Protein AF-A0A3M7P9H7-F1 (afdb_monomer)

InterPro domains:
  IPR008417 B-cell receptor-associated protein 29/31 [PTHR12701] (1-212)
  IPR040463 BAP29/BAP31, transmembrane domain [PF05529] (1-130)
  IPR041672 Bap31/Bap29 cytoplasmic coiled-coil domain [PF18035] (172-230)

Sequence (231 aa):
MSLQWTLVASFLYIEIAFIILLLLPIISPTRWQSIFKSRLVAGLTSYARLYFNGILIALVFLLIDAIREITRHKTKSGQDQASMNMEQIKEFRAQRNFYISGTALILWFVLKRLIVLIQRLAQLNAENKAILKQAESASKTARDLMDASKKDEEKSKKNNSEIEQEVMKKQDEIKRLNKELEVTKLDLEAMKRQSENLAKEYDNLSGENSKLTRKLEQLEYQDQGETKKDN

Nearest PDB structures (foldseek):
  3g6b-assembly1_B  TM=4.744E-01  e=1.911E+00  Thermotoga maritima
  3ja6-assembly1_I  TM=4.614E-01  e=4.036E+00  Escherichia coli
  3g67-assembly1_B  TM=3.869E-01  e=3.028E+00  Thermotoga maritima
  3zx6-assembly1_A  TM=3.101E-01  e=3.811E+00  Archaeoglobus fulgidus DSM 4304

Structure (mmCIF, N/CA/C/O backbone):
data_AF-A0A3M7P9H7-F1
#
_entry.id   AF-A0A3M7P9H7-F1
#
loop_
_atom_site.group_PDB
_atom_site.id
_atom_site.type_symbol
_atom_site.label_atom_id
_atom_site.label_alt_id
_atom_site.label_comp_id
_atom_site.label_asym_id
_atom_site.label_entity_id
_atom_site.label_seq_id
_atom_site.pdbx_PDB_ins_code
_atom_site.Cartn_x
_atom_site.Cartn_y
_atom_site.Cartn_z
_atom_site.occupancy
_atom_site.B_iso_or_equiv
_atom_site.auth_seq_id
_atom_site.auth_comp_id
_atom_site.auth_asym_id
_atom_site.auth_atom_id
_atom_site.pdbx_PDB_model_num
ATOM 1 N N . MET A 1 1 ? 18.910 3.274 -43.949 1.00 62.88 1 MET A N 1
ATOM 2 C CA . MET A 1 1 ? 19.461 3.320 -42.572 1.00 62.88 1 MET A CA 1
ATOM 3 C C . MET A 1 1 ? 20.022 1.945 -42.267 1.00 62.88 1 MET A C 1
ATOM 5 O O . MET A 1 1 ? 19.426 0.990 -42.744 1.00 62.88 1 MET A O 1
ATOM 9 N N . SER A 1 2 ? 21.160 1.816 -41.579 1.00 78.31 2 SER A N 1
ATOM 10 C CA . SER A 1 2 ? 21.650 0.477 -41.218 1.00 78.31 2 SER A CA 1
ATOM 11 C C . SER A 1 2 ? 20.699 -0.185 -40.215 1.00 78.31 2 SER A C 1
ATOM 13 O O . SER A 1 2 ? 20.013 0.509 -39.459 1.00 78.31 2 SER A O 1
ATOM 15 N N . LEU A 1 3 ? 20.658 -1.521 -40.225 1.00 82.50 3 LEU A N 1
ATOM 16 C CA . LEU A 1 3 ? 19.745 -2.326 -39.402 1.00 82.50 3 LEU A CA 1
ATOM 17 C C . LEU A 1 3 ? 19.851 -2.012 -37.898 1.00 82.50 3 LEU A C 1
ATOM 19 O O . LEU A 1 3 ? 18.853 -2.063 -37.182 1.00 82.50 3 LEU A O 1
ATOM 23 N N . GLN A 1 4 ? 21.036 -1.612 -37.424 1.00 86.19 4 GLN A N 1
ATOM 24 C CA . GLN A 1 4 ? 21.237 -1.202 -36.031 1.00 86.19 4 GLN A CA 1
ATOM 25 C C . GLN A 1 4 ? 20.382 0.024 -35.666 1.00 86.19 4 GLN A C 1
ATOM 27 O O . GLN A 1 4 ? 19.680 0.013 -34.662 1.00 86.19 4 GLN A O 1
ATOM 32 N N . TRP A 1 5 ? 20.354 1.061 -36.511 1.00 85.38 5 TRP A N 1
ATOM 33 C CA . TRP A 1 5 ? 19.661 2.316 -36.207 1.00 85.38 5 TRP A CA 1
ATOM 34 C C . TRP A 1 5 ? 18.144 2.180 -36.340 1.00 85.38 5 TRP A C 1
ATOM 36 O O . TRP A 1 5 ? 17.402 2.867 -35.641 1.00 85.38 5 TRP A O 1
ATOM 46 N N . THR A 1 6 ? 17.665 1.272 -37.194 1.00 89.00 6 THR A N 1
ATOM 47 C CA . THR A 1 6 ? 16.239 0.918 -37.248 1.00 89.00 6 THR A CA 1
ATOM 48 C C . THR A 1 6 ? 15.796 0.153 -36.005 1.00 89.00 6 THR A C 1
ATOM 50 O O . THR A 1 6 ? 14.687 0.380 -35.526 1.00 89.00 6 THR A O 1
ATOM 53 N N . LEU A 1 7 ? 16.660 -0.700 -35.441 1.00 90.00 7 LEU A N 1
ATOM 54 C CA . LEU A 1 7 ? 16.379 -1.410 -34.192 1.00 90.00 7 LEU A CA 1
ATOM 55 C C . LEU A 1 7 ? 16.302 -0.433 -33.013 1.00 90.00 7 LEU A C 1
ATOM 57 O O . LEU A 1 7 ? 15.332 -0.473 -32.262 1.00 90.00 7 LEU A O 1
ATOM 61 N N . VAL A 1 8 ? 17.253 0.502 -32.901 1.00 90.06 8 VAL A N 1
ATOM 62 C CA . VAL A 1 8 ? 17.231 1.542 -31.852 1.00 90.06 8 VAL A CA 1
ATOM 63 C C . VAL A 1 8 ? 15.998 2.439 -31.982 1.00 90.06 8 VAL A C 1
ATOM 65 O O . VAL A 1 8 ? 15.344 2.725 -30.985 1.00 90.06 8 VAL A O 1
ATOM 68 N N . ALA A 1 9 ? 15.633 2.842 -33.202 1.00 91.00 9 ALA A N 1
ATOM 69 C CA . ALA A 1 9 ? 14.416 3.622 -33.424 1.00 91.00 9 ALA A CA 1
ATOM 70 C C . ALA A 1 9 ? 13.148 2.839 -33.042 1.00 91.00 9 ALA A C 1
ATOM 72 O O . ALA A 1 9 ? 12.251 3.388 -32.411 1.00 91.00 9 ALA A O 1
ATOM 73 N N . SER A 1 10 ? 13.087 1.546 -33.373 1.00 92.44 10 SER A N 1
ATOM 74 C CA . SER A 1 10 ? 11.963 0.682 -32.987 1.00 92.44 10 SER A CA 1
ATOM 75 C C . SER A 1 10 ? 11.856 0.553 -31.468 1.00 92.44 10 SER A C 1
ATOM 77 O O . SER A 1 10 ? 10.765 0.672 -30.916 1.00 92.44 10 SER A O 1
ATOM 79 N N . PHE A 1 11 ? 12.990 0.375 -30.789 1.00 92.88 11 PHE A N 1
ATOM 80 C CA . PHE A 1 11 ? 13.061 0.351 -29.331 1.00 92.88 11 PHE A CA 1
ATOM 81 C C . PHE A 1 11 ? 12.554 1.665 -28.719 1.00 92.88 11 PHE A C 1
ATOM 83 O O . PHE A 1 11 ? 11.677 1.629 -27.862 1.00 92.88 11 PHE A O 1
ATOM 90 N N . LEU A 1 12 ? 13.000 2.815 -29.236 1.00 93.19 12 LEU A N 1
ATOM 91 C CA . LEU A 1 12 ? 12.528 4.135 -28.810 1.00 93.19 12 LEU A CA 1
ATOM 92 C C . LEU A 1 12 ? 11.001 4.278 -28.937 1.00 93.19 12 LEU A C 1
ATOM 94 O O . LEU A 1 12 ? 10.343 4.772 -28.023 1.00 93.19 12 LEU A O 1
ATOM 98 N N . TYR A 1 13 ? 10.411 3.843 -30.054 1.00 93.94 13 TYR A N 1
ATOM 99 C CA . TYR A 1 13 ? 8.957 3.919 -30.234 1.00 93.94 13 TYR A CA 1
ATOM 100 C C . TYR A 1 13 ? 8.198 3.047 -29.233 1.00 93.94 13 TYR A C 1
ATOM 102 O O . TYR A 1 13 ? 7.160 3.468 -28.720 1.00 93.94 13 TYR A O 1
ATOM 110 N N . ILE A 1 14 ? 8.730 1.864 -28.916 1.00 93.56 14 ILE A N 1
ATOM 111 C CA . ILE A 1 14 ? 8.168 0.988 -27.883 1.00 93.56 14 ILE A CA 1
ATOM 112 C C . ILE A 1 14 ? 8.253 1.662 -26.511 1.00 93.56 14 ILE A C 1
ATOM 114 O O . ILE A 1 14 ? 7.267 1.653 -25.775 1.00 93.56 14 ILE A O 1
ATOM 118 N N . GLU A 1 15 ? 9.383 2.284 -26.170 1.00 92.88 15 GLU A N 1
ATOM 119 C CA . GLU A 1 15 ? 9.536 3.015 -24.908 1.00 92.88 15 GLU A CA 1
ATOM 120 C C . GLU A 1 15 ? 8.530 4.157 -24.785 1.00 92.88 15 GLU A C 1
ATOM 122 O O . GLU A 1 15 ? 7.865 4.272 -23.757 1.00 92.88 15 GLU A O 1
ATOM 127 N N . ILE A 1 16 ? 8.373 4.969 -25.833 1.00 93.19 16 ILE A N 1
ATOM 128 C CA . ILE A 1 16 ? 7.409 6.076 -25.855 1.00 93.19 16 ILE A CA 1
ATOM 129 C C . ILE A 1 16 ? 5.987 5.546 -25.660 1.00 93.19 16 ILE A C 1
ATOM 131 O O . ILE A 1 16 ? 5.263 6.041 -24.796 1.00 93.19 16 ILE A O 1
ATOM 135 N N . ALA A 1 17 ? 5.592 4.520 -26.417 1.00 93.38 17 ALA A N 1
ATOM 136 C CA . ALA A 1 17 ? 4.268 3.917 -26.297 1.00 93.38 17 ALA A CA 1
ATOM 137 C C . ALA A 1 17 ? 4.024 3.369 -24.883 1.00 93.38 17 ALA A C 1
ATOM 139 O O . ALA A 1 17 ? 2.955 3.582 -24.309 1.00 93.38 17 ALA A O 1
ATOM 140 N N . PHE A 1 18 ? 5.025 2.712 -24.295 1.00 90.25 18 PHE A N 1
ATOM 141 C CA . PHE A 1 18 ? 4.923 2.150 -22.955 1.00 90.25 18 PHE A CA 1
ATOM 142 C C . PHE A 1 18 ? 4.872 3.245 -21.877 1.00 90.25 18 PHE A C 1
ATOM 144 O O . PHE A 1 18 ? 4.059 3.155 -20.962 1.00 90.25 18 PHE A O 1
ATOM 151 N N . ILE A 1 19 ? 5.648 4.326 -22.003 1.00 90.38 19 ILE A N 1
ATOM 152 C CA . ILE A 1 19 ? 5.584 5.482 -21.093 1.00 90.38 19 ILE A CA 1
ATOM 153 C C . ILE A 1 19 ? 4.218 6.161 -21.163 1.00 90.38 19 ILE A C 1
ATOM 155 O O . ILE A 1 19 ? 3.635 6.441 -20.119 1.00 90.38 19 ILE A O 1
ATOM 159 N N . ILE A 1 20 ? 3.681 6.390 -22.364 1.00 90.50 20 ILE A N 1
ATOM 160 C CA . ILE A 1 20 ? 2.340 6.964 -22.537 1.00 90.50 20 ILE A CA 1
ATOM 161 C C . ILE A 1 20 ? 1.293 6.055 -21.885 1.00 90.50 20 ILE A C 1
ATOM 163 O O . ILE A 1 20 ? 0.450 6.534 -21.129 1.00 90.50 20 ILE A O 1
ATOM 167 N N . LEU A 1 21 ? 1.383 4.741 -22.105 1.00 88.62 21 LEU A N 1
ATOM 168 C CA . LEU A 1 21 ? 0.499 3.760 -21.476 1.00 88.62 21 LEU A CA 1
ATOM 169 C C . LEU A 1 21 ? 0.588 3.794 -19.939 1.00 88.62 21 LEU A C 1
ATOM 171 O O . LEU A 1 21 ? -0.437 3.671 -19.271 1.00 88.62 21 LEU A O 1
ATOM 175 N N . LEU A 1 22 ? 1.790 3.963 -19.376 1.00 85.69 22 LEU A N 1
ATOM 176 C CA . LEU A 1 22 ? 2.006 4.059 -17.928 1.00 85.69 22 LEU A CA 1
ATOM 177 C C . LEU A 1 22 ? 1.545 5.399 -17.334 1.00 85.69 22 LEU A C 1
ATOM 179 O O . LEU A 1 22 ? 1.128 5.427 -16.178 1.00 85.69 22 LEU A O 1
ATOM 183 N N . LEU A 1 23 ? 1.650 6.498 -18.086 1.00 84.50 23 LEU A N 1
ATOM 184 C CA . LEU A 1 23 ? 1.240 7.839 -17.653 1.00 84.50 23 LEU A CA 1
ATOM 185 C C . LEU A 1 23 ? -0.272 8.048 -17.735 1.00 84.50 23 LEU A C 1
ATOM 187 O O . LEU A 1 23 ? -0.814 8.880 -17.007 1.00 84.50 23 LEU A O 1
ATOM 191 N N . LEU A 1 24 ? -0.957 7.320 -18.618 1.00 84.00 24 LEU A N 1
ATOM 192 C CA . LEU A 1 24 ? -2.397 7.444 -18.762 1.00 84.00 24 LEU A CA 1
ATOM 193 C C . LEU A 1 24 ? -3.117 7.018 -17.468 1.00 84.00 24 LEU A C 1
ATOM 195 O O . LEU A 1 24 ? -2.911 5.902 -16.983 1.00 84.00 24 LEU A O 1
ATOM 199 N N . PRO A 1 25 ? -4.055 7.837 -16.951 1.00 77.94 25 PRO A N 1
ATOM 200 C CA . PRO A 1 25 ? -4.810 7.538 -15.730 1.00 77.94 25 PRO A CA 1
ATOM 201 C C . PRO A 1 25 ? -5.824 6.389 -15.898 1.00 77.94 25 PRO A C 1
ATOM 203 O O . PRO A 1 25 ? -6.632 6.134 -15.010 1.00 77.94 25 PRO A O 1
ATOM 206 N N . ILE A 1 26 ? -5.800 5.686 -17.033 1.00 74.56 26 ILE A N 1
ATOM 207 C CA . ILE A 1 26 ? -6.733 4.608 -17.379 1.00 74.56 26 ILE A CA 1
ATOM 208 C C . ILE A 1 26 ? -6.508 3.373 -16.489 1.00 74.56 26 ILE A C 1
ATOM 210 O O . ILE A 1 26 ? -7.448 2.633 -16.185 1.00 74.56 26 ILE A O 1
ATOM 214 N N . ILE A 1 27 ? -5.269 3.126 -16.052 1.00 74.69 27 ILE A N 1
ATOM 215 C CA . ILE A 1 27 ? -4.894 1.898 -15.344 1.00 74.69 27 ILE A CA 1
ATOM 216 C C . ILE A 1 27 ? -4.426 2.251 -13.934 1.00 74.69 27 ILE A C 1
ATOM 218 O O . ILE A 1 27 ? -3.406 2.908 -13.742 1.00 74.69 27 ILE A O 1
ATOM 222 N N . SER A 1 28 ? -5.160 1.781 -12.923 1.00 78.06 28 SER A N 1
ATOM 223 C CA . SER A 1 28 ? -4.791 2.020 -11.529 1.00 78.06 28 SER A CA 1
ATOM 224 C C . SER A 1 28 ? -3.447 1.357 -11.173 1.00 78.06 28 SER A C 1
ATOM 226 O O . SER A 1 28 ? -3.144 0.263 -11.667 1.00 78.06 28 SER A O 1
ATOM 228 N N . PRO A 1 29 ? -2.666 1.932 -10.235 1.00 77.56 29 PRO A N 1
ATOM 229 C CA . PRO A 1 29 ? -1.414 1.333 -9.761 1.00 77.56 29 PRO A CA 1
ATOM 230 C C . PRO A 1 29 ? -1.582 -0.104 -9.245 1.00 77.56 29 PRO A C 1
ATOM 232 O O . PRO A 1 29 ? -0.698 -0.942 -9.402 1.00 77.56 29 PRO A O 1
ATOM 235 N N . THR A 1 30 ? -2.747 -0.420 -8.676 1.00 77.12 30 THR A N 1
ATOM 236 C CA . THR A 1 30 ? -3.082 -1.763 -8.183 1.00 77.12 30 THR A CA 1
ATOM 237 C C . THR A 1 30 ? -3.219 -2.800 -9.300 1.00 77.12 30 THR A C 1
ATOM 239 O O . THR A 1 30 ? -2.798 -3.943 -9.124 1.00 77.12 30 THR A O 1
ATOM 242 N N . ARG A 1 31 ? -3.760 -2.419 -10.466 1.00 81.31 31 ARG A N 1
ATOM 243 C CA . ARG A 1 31 ? -3.855 -3.307 -11.638 1.00 81.31 31 ARG A CA 1
ATOM 244 C C . ARG A 1 31 ? -2.474 -3.566 -12.228 1.00 81.31 31 ARG A C 1
ATOM 246 O O . ARG A 1 31 ? -2.122 -4.720 -12.456 1.00 81.31 31 ARG A O 1
ATOM 253 N N . TRP A 1 32 ? -1.660 -2.519 -12.361 1.00 80.38 32 TRP A N 1
ATOM 254 C CA . TRP A 1 32 ? -0.255 -2.652 -12.746 1.00 80.38 32 TRP A CA 1
ATOM 255 C C . TRP A 1 32 ? 0.512 -3.582 -11.807 1.00 80.38 32 TRP A C 1
ATOM 257 O O . TRP A 1 32 ? 1.226 -4.466 -12.268 1.00 80.38 32 TRP A O 1
ATOM 267 N N . GLN A 1 33 ? 0.322 -3.456 -10.493 1.00 79.12 33 GLN A N 1
ATOM 268 C CA . GLN A 1 33 ? 0.965 -4.338 -9.520 1.00 79.12 33 GLN A CA 1
ATOM 269 C C . GLN A 1 33 ? 0.568 -5.810 -9.700 1.00 79.12 33 GLN A C 1
ATOM 271 O O . GLN A 1 33 ? 1.417 -6.683 -9.544 1.00 79.12 33 GLN A O 1
ATOM 276 N N . SER A 1 34 ? -0.689 -6.100 -10.041 1.00 78.44 34 SER A N 1
ATOM 277 C CA . SER A 1 34 ? -1.142 -7.468 -10.323 1.00 78.44 34 SER A CA 1
ATOM 278 C C . SER A 1 34 ? -0.491 -8.036 -11.591 1.00 78.44 34 SER A C 1
ATOM 280 O O . SER A 1 34 ? 0.003 -9.166 -11.580 1.00 78.44 34 SER A O 1
ATOM 282 N N . ILE A 1 35 ? -0.378 -7.223 -12.645 1.00 78.31 35 ILE A N 1
ATOM 283 C CA . ILE A 1 35 ? 0.337 -7.588 -13.877 1.00 78.31 35 ILE A CA 1
ATOM 284 C C . ILE A 1 35 ? 1.821 -7.841 -13.572 1.00 78.31 35 ILE A C 1
ATOM 286 O O . ILE A 1 35 ? 2.353 -8.888 -13.929 1.00 78.31 35 ILE A O 1
ATOM 290 N N . PHE A 1 36 ? 2.477 -6.946 -12.827 1.00 73.38 36 PHE A N 1
ATOM 291 C CA . PHE A 1 36 ? 3.890 -7.090 -12.464 1.00 73.38 36 PHE A CA 1
ATOM 292 C C . PHE A 1 36 ? 4.170 -8.269 -11.519 1.00 73.38 36 PHE A C 1
ATOM 294 O O . PHE A 1 36 ? 5.269 -8.814 -11.543 1.00 73.38 36 PHE A O 1
ATOM 301 N N . LYS A 1 37 ? 3.194 -8.690 -10.704 1.00 72.00 37 LYS A N 1
ATOM 302 C CA . LYS A 1 37 ? 3.297 -9.876 -9.834 1.00 72.00 37 LYS A CA 1
ATOM 303 C C . LYS A 1 37 ? 2.933 -11.190 -10.532 1.00 72.00 37 LYS A C 1
ATOM 305 O O . LYS A 1 37 ? 3.075 -12.252 -9.928 1.00 72.00 37 LYS A O 1
ATOM 310 N N . SER A 1 38 ? 2.452 -11.149 -11.774 1.00 79.69 38 SER A N 1
ATOM 311 C CA . SER A 1 38 ? 2.097 -12.359 -12.518 1.00 79.69 38 SER A CA 1
ATOM 312 C C . SER A 1 38 ? 3.334 -13.230 -12.759 1.00 79.69 38 SER A C 1
ATOM 314 O O . SER A 1 38 ? 4.423 -12.709 -12.980 1.00 79.69 38 SER A O 1
ATOM 316 N N . ARG A 1 39 ? 3.176 -14.563 -12.746 1.00 70.12 39 ARG A N 1
ATOM 317 C CA . ARG A 1 39 ? 4.286 -15.543 -12.819 1.00 70.12 39 ARG A CA 1
ATOM 318 C C . ARG A 1 39 ? 5.275 -15.295 -13.968 1.00 70.12 39 ARG A C 1
ATOM 320 O O . ARG A 1 39 ? 6.474 -15.474 -13.781 1.00 70.12 39 ARG A O 1
ATOM 327 N N . LEU A 1 40 ? 4.782 -14.835 -15.119 1.00 64.56 40 LEU A N 1
ATOM 328 C CA . LEU A 1 40 ? 5.608 -14.487 -16.281 1.00 64.56 40 LEU A CA 1
ATOM 329 C C . LEU A 1 40 ? 6.516 -13.281 -16.009 1.00 64.56 40 LEU A C 1
ATOM 331 O O . LEU A 1 40 ? 7.709 -13.308 -16.301 1.00 64.56 40 LEU A O 1
ATOM 335 N N . VAL A 1 41 ? 5.959 -12.235 -15.400 1.00 69.38 41 VAL A N 1
ATOM 336 C CA . VAL A 1 41 ? 6.709 -11.024 -15.071 1.00 69.38 41 VAL A CA 1
ATOM 337 C C . VAL A 1 41 ? 7.603 -11.253 -13.858 1.00 69.38 41 VAL A C 1
ATOM 339 O O . VAL A 1 41 ? 8.710 -10.738 -13.837 1.00 69.38 41 VAL A O 1
ATOM 342 N N . ALA A 1 42 ? 7.199 -12.097 -12.907 1.00 68.81 42 ALA A N 1
ATOM 343 C CA . ALA A 1 42 ? 8.027 -12.492 -11.771 1.00 68.81 42 ALA A CA 1
ATOM 344 C C . ALA A 1 42 ? 9.345 -13.159 -12.223 1.00 68.81 42 ALA A C 1
ATOM 346 O O . ALA A 1 42 ? 10.423 -12.777 -11.764 1.00 68.81 42 ALA A O 1
ATOM 347 N N . GLY A 1 43 ? 9.278 -14.084 -13.189 1.00 65.44 43 GLY A N 1
ATOM 348 C CA . GLY A 1 43 ? 10.471 -14.681 -13.803 1.00 65.44 43 GLY A CA 1
ATOM 349 C C . GLY A 1 43 ? 11.351 -13.648 -14.515 1.00 65.44 43 GLY A C 1
ATOM 350 O O . GLY A 1 43 ? 12.572 -13.654 -14.356 1.00 65.44 43 GLY A O 1
ATOM 351 N N . LEU A 1 44 ? 10.732 -12.697 -15.221 1.00 64.62 44 LEU A N 1
ATOM 352 C CA . LEU A 1 44 ? 11.443 -11.600 -15.879 1.00 64.62 44 LEU A CA 1
ATOM 353 C C . LEU A 1 44 ? 12.069 -10.624 -14.868 1.00 64.62 44 LEU A C 1
ATOM 355 O O . LEU A 1 44 ? 13.173 -10.138 -15.093 1.00 64.62 44 LEU A O 1
ATOM 359 N N . THR A 1 45 ? 11.418 -10.370 -13.729 1.00 66.25 45 THR A N 1
ATOM 360 C CA . THR A 1 45 ? 11.919 -9.475 -12.675 1.00 66.25 45 THR A CA 1
ATOM 361 C C . THR A 1 45 ? 13.156 -10.014 -11.966 1.00 66.25 45 THR A C 1
ATOM 363 O O . THR A 1 45 ? 14.021 -9.215 -11.605 1.00 66.25 45 THR A O 1
ATOM 366 N N . SER A 1 46 ? 13.301 -11.337 -11.834 1.00 72.56 46 SER A N 1
ATOM 367 C CA . SER A 1 46 ? 14.504 -11.952 -11.251 1.00 72.56 46 SER A CA 1
ATOM 368 C C . SER A 1 46 ? 15.764 -11.611 -12.049 1.00 72.56 46 SER A C 1
ATOM 370 O O . SER A 1 46 ? 16.800 -11.285 -11.475 1.00 72.56 46 SER A O 1
ATOM 372 N N . TYR A 1 47 ? 15.653 -11.589 -13.378 1.00 77.69 47 TYR A N 1
ATOM 373 C CA . TYR A 1 47 ? 16.739 -11.197 -14.279 1.00 77.69 47 TYR A CA 1
ATOM 374 C C . TYR A 1 47 ? 16.662 -9.732 -14.717 1.00 77.69 47 TYR A C 1
ATOM 376 O O . TYR A 1 47 ? 17.556 -9.250 -15.413 1.00 77.69 47 TYR A O 1
ATOM 384 N N . ALA A 1 48 ? 15.638 -8.987 -14.296 1.00 77.56 48 ALA A N 1
ATOM 385 C CA . ALA A 1 48 ? 15.409 -7.631 -14.773 1.00 77.56 48 ALA A CA 1
ATOM 386 C C . ALA A 1 48 ? 16.595 -6.726 -14.474 1.00 77.56 48 ALA A C 1
ATOM 388 O O . ALA A 1 48 ? 16.960 -5.927 -15.320 1.00 77.56 48 ALA A O 1
ATOM 389 N N . ARG A 1 49 ? 17.261 -6.870 -13.322 1.00 82.69 49 ARG A N 1
ATOM 390 C CA . ARG A 1 49 ? 18.458 -6.070 -13.016 1.00 82.69 49 ARG A CA 1
ATOM 391 C C . ARG A 1 49 ? 19.564 -6.260 -14.063 1.00 82.69 49 ARG A C 1
ATOM 393 O O . ARG A 1 49 ? 20.192 -5.278 -14.450 1.00 82.69 49 ARG A O 1
ATOM 400 N N . LEU A 1 50 ? 19.772 -7.493 -14.524 1.00 85.56 50 LEU A N 1
ATOM 401 C CA . LEU A 1 50 ? 20.761 -7.813 -15.554 1.00 85.56 50 LEU A CA 1
ATOM 402 C C . LEU A 1 50 ? 20.323 -7.284 -16.922 1.00 85.56 50 LEU A C 1
ATOM 404 O O . LEU A 1 50 ? 21.100 -6.579 -17.559 1.00 85.56 50 LEU A O 1
ATOM 408 N N . TYR A 1 51 ? 19.076 -7.526 -17.337 1.00 85.81 51 TYR A N 1
ATOM 409 C CA . TYR A 1 51 ? 18.547 -6.999 -18.602 1.00 85.81 51 TYR A CA 1
ATOM 410 C C . TYR A 1 51 ? 18.533 -5.462 -18.637 1.00 85.81 51 TYR A C 1
ATOM 412 O O . TYR A 1 51 ? 18.958 -4.869 -19.627 1.00 85.81 51 TYR A O 1
ATOM 420 N N . PHE A 1 52 ? 18.121 -4.809 -17.543 1.00 85.94 52 PHE A N 1
ATOM 421 C CA . PHE A 1 52 ? 18.092 -3.349 -17.419 1.00 85.94 52 PHE A CA 1
ATOM 422 C C . PHE A 1 52 ? 19.477 -2.736 -17.594 1.00 85.94 52 PHE A C 1
ATOM 424 O O . PHE A 1 52 ? 19.636 -1.766 -18.338 1.00 85.94 52 PHE A O 1
ATOM 431 N N . ASN A 1 53 ? 20.476 -3.306 -16.920 1.00 88.62 53 ASN A N 1
ATOM 432 C CA . ASN A 1 53 ? 21.850 -2.833 -17.018 1.00 88.62 53 ASN A CA 1
ATOM 433 C C . ASN A 1 53 ? 22.473 -3.181 -18.379 1.00 88.62 53 ASN A C 1
ATOM 435 O O . ASN A 1 53 ? 23.203 -2.362 -18.923 1.00 88.62 53 ASN A O 1
ATOM 439 N N . GLY A 1 54 ? 22.156 -4.343 -18.958 1.00 91.44 54 GLY A N 1
ATOM 440 C CA . GLY A 1 54 ? 22.648 -4.749 -20.276 1.00 91.44 54 GLY A CA 1
ATOM 441 C C . GLY A 1 54 ? 22.168 -3.828 -21.399 1.00 91.44 54 GLY A C 1
ATOM 442 O O . GLY A 1 54 ? 22.982 -3.330 -22.173 1.00 91.44 54 GLY A O 1
ATOM 443 N N . ILE A 1 55 ? 20.865 -3.531 -21.444 1.00 89.50 55 ILE A N 1
ATOM 444 C CA . ILE A 1 55 ? 20.286 -2.589 -22.419 1.00 89.50 55 ILE A CA 1
ATOM 445 C C . ILE A 1 55 ? 20.841 -1.177 -22.205 1.00 89.50 55 ILE A C 1
ATOM 447 O O . ILE A 1 55 ? 21.175 -0.500 -23.172 1.00 89.50 55 ILE A O 1
ATOM 451 N N . LEU A 1 56 ? 21.011 -0.749 -20.949 1.00 91.44 56 LEU A N 1
ATOM 452 C CA . LEU A 1 56 ? 21.617 0.546 -20.631 1.00 91.44 56 LEU A CA 1
ATOM 453 C C . LEU A 1 56 ? 23.045 0.646 -21.173 1.00 91.44 56 LEU A C 1
ATOM 455 O O . LEU A 1 56 ? 23.386 1.636 -21.813 1.00 91.44 56 LEU A O 1
ATOM 459 N N . ILE A 1 57 ? 23.867 -0.380 -20.949 1.00 93.88 57 ILE A N 1
ATOM 460 C CA . ILE A 1 57 ? 25.237 -0.426 -21.464 1.00 93.88 57 ILE A CA 1
ATOM 461 C C . ILE A 1 57 ? 25.222 -0.385 -22.997 1.00 93.88 57 ILE A C 1
ATOM 463 O O . ILE A 1 57 ? 25.950 0.411 -23.584 1.00 93.88 57 ILE A O 1
ATOM 467 N N . ALA A 1 58 ? 24.353 -1.162 -23.650 1.00 91.88 58 ALA A N 1
ATOM 468 C CA . ALA A 1 58 ? 24.212 -1.150 -25.106 1.00 91.88 58 ALA A CA 1
ATOM 469 C C . ALA A 1 58 ? 23.813 0.235 -25.654 1.00 91.88 58 ALA A C 1
ATOM 471 O O . ALA A 1 58 ? 24.409 0.704 -26.624 1.00 91.88 58 ALA A O 1
ATOM 472 N N . LEU A 1 59 ? 22.860 0.922 -25.014 1.00 91.12 59 LEU A N 1
ATOM 473 C CA . LEU A 1 59 ? 22.447 2.283 -25.378 1.00 91.12 59 LEU A CA 1
ATOM 474 C C . LEU A 1 59 ? 23.581 3.298 -25.193 1.00 91.12 59 LEU A C 1
ATOM 476 O O . LEU A 1 59 ? 23.777 4.151 -26.055 1.00 91.12 59 LEU A O 1
ATOM 480 N N . VAL A 1 60 ? 24.360 3.188 -24.112 1.00 93.62 60 VAL A N 1
ATOM 481 C CA . VAL A 1 60 ? 25.546 4.032 -23.888 1.00 93.62 60 VAL A CA 1
ATOM 482 C C . VAL A 1 60 ? 26.598 3.787 -24.971 1.00 93.62 60 VAL A C 1
ATOM 484 O O . VAL A 1 60 ? 27.136 4.748 -25.517 1.00 93.62 60 VAL A O 1
ATOM 487 N N . PHE A 1 61 ? 26.864 2.531 -25.339 1.00 93.44 61 PHE A N 1
ATOM 488 C CA . PHE A 1 61 ? 27.789 2.208 -26.430 1.00 93.44 61 PHE A CA 1
ATOM 489 C C . PHE A 1 61 ? 27.329 2.791 -27.771 1.00 93.44 61 PHE A C 1
ATOM 491 O O . PHE A 1 61 ? 28.132 3.404 -28.469 1.00 93.44 61 PHE A O 1
ATOM 498 N N . LEU A 1 62 ? 26.042 2.669 -28.108 1.00 89.94 62 LEU A N 1
ATOM 499 C CA . LEU A 1 62 ? 25.456 3.266 -29.316 1.00 89.94 62 LEU A CA 1
ATOM 500 C C . LEU A 1 62 ? 25.514 4.798 -29.304 1.00 89.94 62 LEU A C 1
ATOM 502 O O . LEU A 1 62 ? 25.716 5.419 -30.346 1.00 89.94 62 LEU A O 1
ATOM 506 N N . LEU A 1 63 ? 25.350 5.418 -28.135 1.00 90.44 63 LEU A N 1
ATOM 507 C CA . LEU A 1 63 ? 25.500 6.861 -27.978 1.00 90.44 63 LEU A CA 1
ATOM 508 C C . LEU A 1 63 ? 26.953 7.292 -28.210 1.00 90.44 63 LEU A C 1
ATOM 510 O O . LEU A 1 63 ? 27.191 8.262 -28.926 1.00 90.44 63 LEU A O 1
ATOM 514 N N . ILE A 1 64 ? 27.925 6.559 -27.659 1.00 91.69 64 ILE A N 1
ATOM 515 C CA . ILE A 1 64 ? 29.355 6.810 -27.891 1.00 91.69 64 ILE A CA 1
ATOM 516 C C . ILE A 1 64 ? 29.699 6.636 -29.375 1.00 91.69 64 ILE A C 1
ATOM 518 O O . ILE A 1 64 ? 30.427 7.464 -29.922 1.00 91.69 64 ILE A O 1
ATOM 522 N N . ASP A 1 65 ? 29.159 5.609 -30.035 1.00 89.25 65 ASP A N 1
ATOM 523 C CA . ASP A 1 65 ? 29.350 5.387 -31.471 1.00 89.25 65 ASP A CA 1
ATOM 524 C C . ASP A 1 65 ? 28.781 6.551 -32.299 1.00 89.25 65 ASP A C 1
ATOM 526 O O . ASP A 1 65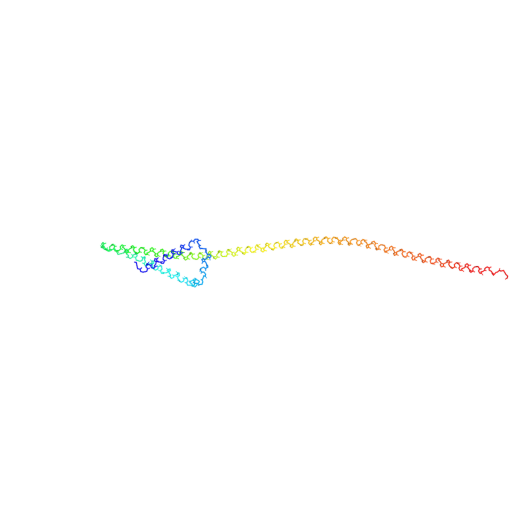 ? 29.488 7.117 -33.132 1.00 89.25 65 ASP A O 1
ATOM 530 N N . ALA A 1 66 ? 27.566 7.016 -31.982 1.00 87.19 66 ALA A N 1
ATOM 531 C CA . ALA A 1 66 ? 26.966 8.185 -32.628 1.00 87.19 66 ALA A CA 1
ATOM 532 C C . ALA A 1 66 ? 27.787 9.469 -32.409 1.00 87.19 66 ALA A C 1
ATOM 534 O O . ALA A 1 66 ? 28.005 10.237 -33.347 1.00 87.19 66 ALA A O 1
ATOM 535 N N . ILE A 1 67 ? 28.284 9.702 -31.186 1.00 87.12 67 ILE A N 1
ATOM 536 C CA . ILE A 1 67 ? 29.152 10.848 -30.869 1.00 87.12 67 ILE A CA 1
ATOM 537 C C . ILE A 1 67 ? 30.446 10.765 -31.680 1.00 87.12 67 ILE A C 1
ATOM 539 O O . ILE A 1 67 ? 30.869 11.759 -32.273 1.00 87.12 67 ILE A O 1
ATOM 543 N N . ARG A 1 68 ? 31.070 9.584 -31.733 1.00 86.94 68 ARG A N 1
ATOM 544 C CA . ARG A 1 68 ? 32.296 9.351 -32.500 1.00 86.94 68 ARG A CA 1
ATOM 545 C C . ARG A 1 68 ? 32.074 9.562 -33.995 1.00 86.94 68 ARG A C 1
ATOM 547 O O . ARG A 1 68 ? 32.948 10.109 -34.667 1.00 86.94 68 ARG A O 1
ATOM 554 N N . GLU A 1 69 ? 30.925 9.148 -34.520 1.00 83.12 69 GLU A N 1
ATOM 555 C CA . GLU A 1 69 ? 30.553 9.368 -35.915 1.00 83.12 69 GLU A CA 1
ATOM 556 C C . GLU A 1 69 ? 30.400 10.870 -36.202 1.00 83.12 69 GLU A C 1
ATOM 558 O O . GLU A 1 69 ? 30.988 11.355 -37.166 1.00 83.12 69 GLU A O 1
ATOM 563 N N . ILE A 1 70 ? 29.745 11.645 -35.330 1.00 81.38 70 ILE A N 1
ATOM 564 C CA . ILE A 1 70 ? 29.625 13.109 -35.479 1.00 81.38 70 ILE A CA 1
ATOM 565 C C . ILE A 1 70 ? 30.993 13.805 -35.422 1.00 81.38 70 ILE A C 1
ATOM 567 O O . ILE A 1 70 ? 31.260 14.699 -36.225 1.00 81.38 70 ILE A O 1
ATOM 571 N N . THR A 1 71 ? 31.874 13.427 -34.491 1.00 78.38 71 THR A N 1
ATOM 572 C CA . THR A 1 71 ? 33.188 14.082 -34.353 1.00 78.38 71 THR A CA 1
ATOM 573 C C . THR A 1 71 ? 34.145 13.727 -35.486 1.00 78.38 71 THR A C 1
ATOM 575 O O . THR A 1 71 ? 34.890 14.596 -35.931 1.00 78.38 71 THR A O 1
ATOM 578 N N . ARG A 1 72 ? 34.089 12.496 -36.013 1.00 75.88 72 ARG A N 1
ATOM 579 C CA . ARG A 1 72 ? 34.920 12.044 -37.142 1.00 75.88 72 ARG A CA 1
ATOM 580 C C . ARG A 1 72 ? 34.658 12.827 -38.433 1.00 75.88 72 ARG A C 1
ATOM 582 O O . ARG A 1 72 ? 35.597 13.021 -39.201 1.00 75.88 72 ARG A O 1
ATOM 589 N N . HIS A 1 73 ? 33.417 13.240 -38.686 1.00 65.31 73 HIS A N 1
ATOM 590 C CA . HIS A 1 73 ? 33.070 13.969 -39.911 1.00 65.31 73 HIS A CA 1
ATOM 591 C C . HIS A 1 73 ? 33.521 15.440 -39.862 1.00 65.31 73 HIS A C 1
ATOM 593 O O . HIS A 1 73 ? 33.901 15.985 -40.888 1.00 65.31 73 HIS A O 1
ATOM 599 N N . LYS A 1 74 ? 33.658 16.038 -38.668 1.00 63.97 74 LYS A N 1
ATOM 600 C CA . LYS A 1 74 ? 34.163 17.418 -38.506 1.00 63.97 74 LYS A CA 1
ATOM 601 C C . LYS A 1 74 ? 35.637 17.614 -38.891 1.00 63.97 74 LYS A C 1
ATOM 603 O O . LYS A 1 74 ? 36.057 18.746 -39.094 1.00 63.97 74 LYS A O 1
ATOM 608 N N . THR A 1 75 ? 36.439 16.547 -38.935 1.00 59.16 75 THR A N 1
ATOM 609 C CA . THR A 1 75 ? 37.897 16.618 -39.183 1.00 59.16 75 THR A CA 1
ATOM 610 C C . THR A 1 75 ? 38.277 16.315 -40.638 1.00 59.16 75 THR A C 1
ATOM 612 O O . THR A 1 75 ? 39.444 16.433 -41.002 1.00 59.16 75 THR A O 1
ATOM 615 N N . LYS A 1 76 ? 37.320 15.891 -41.471 1.00 59.75 76 LYS A N 1
ATOM 616 C CA . LYS A 1 76 ? 37.539 15.508 -42.871 1.00 59.75 76 LYS A CA 1
ATOM 617 C C . LYS A 1 76 ? 36.677 16.376 -43.783 1.00 59.75 76 LYS A C 1
ATOM 619 O O . LYS A 1 76 ? 35.675 15.903 -44.290 1.00 59.75 76 LYS A O 1
ATOM 624 N N . SER A 1 77 ? 37.052 17.635 -43.959 1.00 53.09 77 SER A N 1
ATOM 625 C CA . SER A 1 77 ? 36.474 18.511 -44.980 1.00 53.09 77 SER A CA 1
ATOM 626 C C . SER A 1 77 ? 37.335 18.412 -46.244 1.00 53.09 77 SER A C 1
ATOM 628 O O . SER A 1 77 ? 38.422 18.987 -46.312 1.00 53.09 77 SER A O 1
ATOM 630 N N . GLY A 1 78 ? 36.891 17.599 -47.206 1.00 55.91 78 GLY A N 1
ATOM 631 C CA . GLY A 1 78 ? 37.564 17.381 -48.491 1.00 55.91 78 GLY A CA 1
ATOM 632 C C . GLY A 1 78 ? 37.231 18.449 -49.541 1.00 55.91 78 GLY A C 1
ATOM 633 O O . GLY A 1 78 ? 36.139 19.003 -49.558 1.00 55.91 78 GLY A O 1
ATOM 634 N N . GLN A 1 79 ? 38.197 18.708 -50.424 1.00 58.56 79 GLN A N 1
ATOM 635 C CA . GLN A 1 79 ? 38.336 19.867 -51.321 1.00 58.56 79 GLN A CA 1
ATOM 636 C C . GLN A 1 79 ? 37.343 19.974 -52.508 1.00 58.56 79 GLN A C 1
ATOM 638 O O . GLN A 1 79 ? 37.384 20.990 -53.197 1.00 58.56 79 GLN A O 1
ATOM 643 N N . ASP A 1 80 ? 36.444 19.000 -52.738 1.00 61.53 80 ASP A N 1
ATOM 644 C CA . ASP A 1 80 ? 35.538 18.982 -53.905 1.00 61.53 80 ASP A CA 1
ATOM 645 C C . ASP A 1 80 ? 34.045 19.167 -53.549 1.00 61.53 80 ASP A C 1
ATOM 647 O O . ASP A 1 80 ? 33.516 18.626 -52.571 1.00 61.53 80 ASP A O 1
ATOM 651 N N . GLN A 1 81 ? 33.305 19.881 -54.404 1.00 60.59 81 GLN A N 1
ATOM 652 C CA . GLN A 1 81 ? 31.904 20.260 -54.159 1.00 60.59 81 GLN A CA 1
ATOM 653 C C . GLN A 1 81 ? 30.917 19.074 -54.198 1.00 60.59 81 GLN A C 1
ATOM 655 O O . GLN A 1 81 ? 29.909 19.068 -53.491 1.00 60.59 81 GLN A O 1
ATOM 660 N N . ALA A 1 82 ? 31.223 18.023 -54.969 1.00 63.06 82 ALA A N 1
ATOM 661 C CA . ALA A 1 82 ? 30.451 16.777 -54.967 1.00 63.06 82 ALA A CA 1
ATOM 662 C C . ALA A 1 82 ? 30.692 15.939 -53.694 1.00 63.06 82 ALA A C 1
ATOM 664 O O . ALA A 1 82 ? 29.750 15.341 -53.166 1.00 63.06 82 ALA A O 1
ATOM 665 N N . SER A 1 83 ? 31.921 15.933 -53.160 1.00 62.91 83 SER A N 1
ATOM 666 C CA . SER A 1 83 ? 32.223 15.308 -51.865 1.00 62.91 83 SER A CA 1
ATOM 667 C C . SER A 1 83 ? 31.598 16.066 -50.697 1.00 62.91 83 SER A C 1
ATOM 669 O O . SER A 1 83 ? 31.059 15.413 -49.805 1.00 62.91 83 SER A O 1
ATOM 671 N N . MET A 1 84 ? 31.538 17.403 -50.751 1.00 62.09 84 MET A N 1
ATOM 672 C CA . MET A 1 84 ? 30.853 18.218 -49.737 1.00 62.09 84 MET A CA 1
ATOM 673 C C . MET A 1 84 ? 29.374 17.836 -49.587 1.00 62.09 84 MET A C 1
ATOM 675 O O . MET A 1 84 ? 28.906 17.615 -48.472 1.00 62.09 84 MET A O 1
ATOM 679 N N . ASN A 1 85 ? 28.637 17.683 -50.693 1.00 66.12 85 ASN A N 1
ATOM 680 C CA . ASN A 1 85 ? 27.218 17.302 -50.640 1.00 66.12 85 ASN A CA 1
ATOM 681 C C . ASN A 1 85 ? 27.019 15.893 -50.045 1.00 66.12 85 ASN A C 1
ATOM 683 O O . ASN A 1 85 ? 26.060 15.638 -49.313 1.00 66.12 85 ASN A O 1
ATOM 687 N N . MET A 1 86 ? 27.933 14.960 -50.332 1.00 66.00 86 MET A N 1
ATOM 688 C CA . MET A 1 86 ? 27.882 13.595 -49.798 1.00 66.00 86 MET A CA 1
ATOM 689 C C . MET A 1 86 ? 28.288 13.526 -48.314 1.00 66.00 86 MET A C 1
ATOM 691 O O . MET A 1 86 ? 27.771 12.683 -47.576 1.00 66.00 86 MET A O 1
ATOM 695 N N . GLU A 1 87 ? 29.192 14.399 -47.868 1.00 66.94 87 GLU A N 1
ATOM 696 C CA . GLU A 1 87 ? 29.602 14.553 -46.467 1.00 66.94 87 GLU A CA 1
ATOM 697 C C . GLU A 1 87 ? 28.479 15.159 -45.621 1.00 66.94 87 GLU A C 1
ATOM 699 O O . GLU A 1 87 ? 28.115 14.570 -44.602 1.00 66.94 87 GLU A O 1
ATOM 704 N N . GLN A 1 88 ? 27.813 16.211 -46.106 1.00 69.00 88 GLN A N 1
ATOM 705 C CA . GLN A 1 88 ? 26.646 16.809 -45.445 1.00 69.00 88 GLN A CA 1
ATOM 706 C C . GLN A 1 88 ? 25.534 15.777 -45.187 1.00 69.00 88 GLN A C 1
ATOM 708 O O . GLN A 1 88 ? 24.986 15.696 -44.087 1.00 69.00 88 GLN A O 1
ATOM 713 N N . ILE A 1 89 ? 25.235 14.901 -46.154 1.00 72.88 89 ILE A N 1
ATOM 714 C CA . ILE A 1 89 ? 24.227 13.836 -45.985 1.00 72.88 89 ILE A CA 1
ATOM 715 C C . ILE A 1 89 ? 24.620 12.837 -44.878 1.00 72.88 89 ILE A C 1
ATOM 717 O O . ILE A 1 89 ? 23.749 12.297 -44.183 1.00 72.88 89 ILE A O 1
ATOM 721 N N . LYS A 1 90 ? 25.916 12.559 -44.701 1.00 75.44 90 LYS A N 1
ATOM 722 C CA . LYS A 1 90 ? 26.411 11.678 -43.629 1.00 75.44 90 LYS A CA 1
ATOM 723 C C . LYS A 1 90 ? 26.358 12.372 -42.269 1.00 75.44 90 LYS A C 1
ATOM 725 O O . LYS A 1 90 ? 25.956 11.740 -41.295 1.00 75.44 90 LYS A O 1
ATOM 730 N N . GLU A 1 91 ? 26.657 13.665 -42.213 1.00 70.88 91 GLU A N 1
ATOM 731 C CA . GLU A 1 91 ? 26.542 14.474 -40.997 1.00 70.88 91 GLU A CA 1
ATOM 732 C C . GLU A 1 91 ? 25.102 14.533 -40.481 1.00 70.88 91 GLU A C 1
ATOM 734 O O . GLU A 1 91 ? 24.860 14.246 -39.306 1.00 70.88 91 GLU A O 1
ATOM 739 N N . PHE A 1 92 ? 24.126 14.789 -41.358 1.00 77.00 92 PHE A N 1
ATOM 740 C CA . PHE A 1 92 ? 22.706 14.758 -40.987 1.00 77.00 92 PHE A CA 1
ATOM 741 C C . PHE A 1 92 ? 22.271 13.381 -40.471 1.00 77.00 92 PHE A C 1
ATOM 743 O O . PHE A 1 92 ? 21.467 13.274 -39.541 1.00 77.00 92 PHE A O 1
ATOM 750 N N . ARG A 1 93 ? 22.827 12.301 -41.034 1.00 79.75 93 ARG A N 1
ATOM 751 C CA . ARG A 1 93 ? 22.552 10.935 -40.575 1.00 79.75 93 ARG A CA 1
ATOM 752 C C . ARG A 1 93 ? 23.101 10.690 -39.169 1.00 79.75 93 ARG A C 1
ATOM 754 O O . ARG A 1 93 ? 22.376 10.151 -38.334 1.00 79.75 93 ARG A O 1
ATOM 761 N N . ALA A 1 94 ? 24.337 11.108 -38.907 1.00 81.56 94 ALA A N 1
ATOM 762 C CA . ALA A 1 94 ? 24.988 10.949 -37.610 1.00 81.56 94 ALA A CA 1
ATOM 763 C C . ALA A 1 94 ? 24.290 11.780 -36.516 1.00 81.56 94 ALA A C 1
ATOM 765 O O . ALA A 1 94 ? 24.001 11.261 -35.438 1.00 81.56 94 ALA A O 1
ATOM 766 N N . GLN A 1 95 ? 23.915 13.029 -36.817 1.00 85.62 95 GLN A N 1
ATOM 767 C CA . GLN A 1 95 ? 23.141 13.888 -35.911 1.00 85.62 95 GLN A CA 1
ATOM 768 C C . GLN A 1 95 ? 21.799 13.254 -35.530 1.00 85.62 95 GLN A C 1
ATOM 770 O O . GLN A 1 95 ? 21.465 13.158 -34.350 1.00 85.62 95 GLN A O 1
ATOM 775 N N . ARG A 1 96 ? 21.043 12.744 -36.511 1.00 89.25 96 ARG A N 1
ATOM 776 C CA . ARG A 1 96 ? 19.762 12.071 -36.253 1.00 89.25 96 ARG A CA 1
ATOM 777 C C . ARG A 1 96 ? 19.925 10.841 -35.358 1.00 89.25 96 ARG A C 1
ATOM 779 O O . ARG A 1 96 ? 19.128 10.633 -34.448 1.00 89.25 96 ARG A O 1
ATOM 786 N N .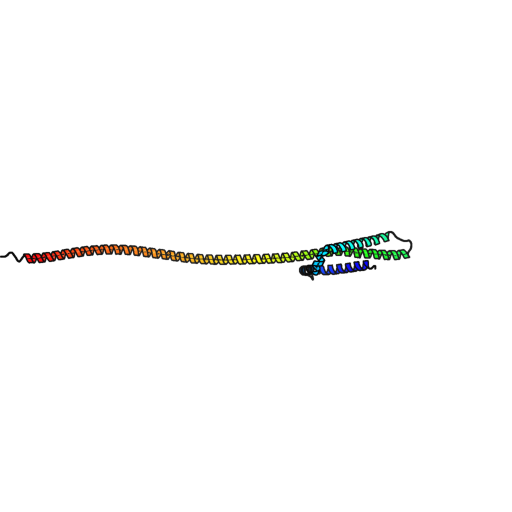 ASN A 1 97 ? 20.938 10.023 -35.628 1.00 89.19 97 ASN A N 1
ATOM 787 C CA . ASN A 1 97 ? 21.211 8.810 -34.859 1.00 89.19 97 ASN A CA 1
ATOM 788 C C . ASN A 1 97 ? 21.588 9.124 -33.405 1.00 89.19 97 ASN A C 1
ATOM 790 O O . ASN A 1 97 ? 21.131 8.420 -32.507 1.00 89.19 97 ASN A O 1
ATOM 794 N N . PHE A 1 98 ? 22.333 10.209 -33.172 1.00 90.00 98 PHE A N 1
ATOM 795 C CA . PHE A 1 98 ? 22.626 10.721 -31.833 1.00 90.00 98 PHE A CA 1
ATOM 796 C C . PHE A 1 98 ? 21.366 11.155 -31.078 1.00 90.00 98 PHE A C 1
ATOM 798 O O . PHE A 1 98 ? 21.204 10.794 -29.916 1.00 90.00 98 PHE A O 1
ATOM 805 N N . TYR A 1 99 ? 20.447 11.880 -31.725 1.00 92.06 99 TYR A N 1
ATOM 806 C CA . TYR A 1 99 ? 19.187 12.257 -31.077 1.00 92.06 99 TYR A CA 1
ATOM 807 C C . TYR A 1 99 ? 18.344 11.030 -30.721 1.00 92.06 99 TYR A C 1
ATOM 809 O O . TYR A 1 99 ? 17.848 10.935 -29.604 1.00 92.06 99 TYR A O 1
ATOM 817 N N . ILE A 1 100 ? 18.233 10.057 -31.630 1.00 91.00 100 ILE A N 1
ATOM 818 C CA . ILE A 1 100 ? 17.469 8.826 -31.385 1.00 91.00 100 ILE A CA 1
ATOM 819 C C . ILE A 1 100 ? 18.055 8.039 -30.201 1.00 91.00 100 ILE A C 1
ATOM 821 O O . ILE A 1 100 ? 17.307 7.654 -29.303 1.00 91.00 100 ILE A O 1
ATOM 825 N N . SER A 1 101 ? 19.374 7.812 -30.168 1.00 91.69 101 SER A N 1
ATOM 826 C CA . SER A 1 101 ? 20.015 7.060 -29.078 1.00 91.69 101 SER A CA 1
ATOM 827 C C . SER A 1 101 ? 20.022 7.831 -27.756 1.00 91.69 101 SER A C 1
ATOM 829 O O . SER A 1 101 ? 19.784 7.238 -26.704 1.00 91.69 101 SER A O 1
ATOM 831 N N . GLY A 1 102 ? 20.225 9.149 -27.797 1.00 92.62 102 GLY A N 1
ATOM 832 C CA . GLY A 1 102 ? 20.183 10.017 -26.622 1.00 92.62 102 GLY A CA 1
ATOM 833 C C . GLY A 1 102 ? 18.794 10.074 -25.988 1.00 92.62 102 GLY A C 1
ATOM 834 O O . GLY A 1 102 ? 18.663 9.903 -24.776 1.00 92.62 102 GLY A O 1
ATOM 835 N N . THR A 1 103 ? 17.743 10.248 -26.795 1.00 93.12 103 THR A N 1
ATOM 836 C CA . THR A 1 103 ? 16.362 10.232 -26.295 1.00 93.12 103 THR A CA 1
ATOM 837 C C . THR A 1 103 ? 15.985 8.857 -25.747 1.00 93.12 103 THR A C 1
ATOM 839 O O . THR A 1 103 ? 15.412 8.804 -24.662 1.00 93.12 103 THR A O 1
ATOM 842 N N . ALA A 1 104 ? 16.355 7.761 -26.419 1.00 93.56 104 ALA A N 1
ATOM 843 C CA . ALA A 1 104 ? 16.087 6.405 -25.924 1.00 93.56 104 ALA A CA 1
ATOM 844 C C . ALA A 1 104 ? 16.757 6.162 -24.564 1.00 93.56 104 ALA A C 1
ATOM 846 O O . ALA A 1 104 ? 16.135 5.687 -23.622 1.00 93.56 104 ALA A O 1
ATOM 847 N N . LEU A 1 105 ? 18.014 6.587 -24.404 1.00 93.81 105 LEU A N 1
ATOM 848 C CA . LEU A 1 105 ? 18.726 6.463 -23.134 1.00 93.81 105 LEU A CA 1
ATOM 849 C C . LEU A 1 105 ? 18.028 7.223 -21.996 1.00 93.81 105 LEU A C 1
ATOM 851 O O . LEU A 1 105 ? 17.888 6.688 -20.895 1.00 93.81 105 LEU A O 1
ATOM 855 N N . ILE A 1 106 ? 17.571 8.453 -22.244 1.00 93.94 106 ILE A N 1
ATOM 856 C CA . ILE A 1 106 ? 16.844 9.242 -21.238 1.00 93.94 106 ILE A CA 1
ATOM 857 C C . ILE A 1 106 ? 15.503 8.579 -20.902 1.00 93.94 106 ILE A C 1
ATOM 859 O O . ILE A 1 106 ? 15.175 8.422 -19.722 1.00 93.94 106 ILE A O 1
ATOM 863 N N . LEU A 1 107 ? 14.739 8.162 -21.915 1.00 93.19 107 LEU A N 1
ATOM 864 C CA . LEU A 1 107 ? 13.452 7.499 -21.712 1.00 93.19 107 LEU A CA 1
ATOM 865 C C . LEU A 1 107 ? 13.605 6.172 -20.972 1.00 93.19 107 LEU A C 1
ATOM 867 O O . LEU A 1 107 ? 12.779 5.881 -20.112 1.00 93.19 107 LEU A O 1
ATOM 871 N N . TRP A 1 108 ? 14.695 5.437 -21.180 1.00 92.38 108 TRP A N 1
ATOM 872 C CA . TRP A 1 108 ? 14.995 4.228 -20.418 1.00 92.38 108 TRP A CA 1
ATOM 873 C C . TRP A 1 108 ? 15.121 4.490 -18.911 1.00 92.38 108 TRP A C 1
ATOM 875 O O . TRP A 1 108 ? 14.566 3.756 -18.084 1.00 92.38 108 TRP A O 1
ATOM 885 N N . PHE A 1 109 ? 15.802 5.576 -18.522 1.00 92.06 109 PHE A N 1
ATOM 886 C CA . PHE A 1 109 ? 15.884 5.994 -17.118 1.00 92.06 109 PHE A CA 1
ATOM 887 C C . PHE A 1 109 ? 14.520 6.397 -16.559 1.00 92.06 109 PHE A C 1
ATOM 889 O O . PHE A 1 109 ? 14.167 5.990 -15.445 1.00 92.06 109 PHE A O 1
ATOM 896 N N . VAL A 1 110 ? 13.750 7.171 -17.329 1.00 93.31 110 VAL A N 1
ATOM 897 C CA . VAL A 1 110 ? 12.387 7.576 -16.959 1.00 93.31 110 VAL A CA 1
ATOM 898 C C . VAL A 1 110 ? 11.511 6.342 -16.762 1.00 93.31 110 VAL A C 1
ATOM 900 O O . VAL A 1 110 ? 10.863 6.218 -15.725 1.00 93.31 110 VAL A O 1
ATOM 903 N N . LEU A 1 111 ? 11.562 5.382 -17.683 1.00 90.31 111 LEU A N 1
ATOM 904 C CA . LEU A 1 111 ? 10.806 4.140 -17.621 1.00 90.31 111 LEU A CA 1
ATOM 905 C C . LEU A 1 111 ? 11.127 3.348 -16.353 1.00 90.31 111 LEU A C 1
ATOM 907 O O . LEU A 1 111 ? 10.224 2.988 -15.592 1.00 90.31 111 LEU A O 1
ATOM 911 N N . LYS A 1 112 ? 12.418 3.124 -16.082 1.00 88.25 112 LYS A N 1
ATOM 912 C CA . LYS A 1 112 ? 12.872 2.435 -14.868 1.00 88.25 112 LYS A CA 1
ATOM 913 C C . LYS A 1 112 ? 12.343 3.128 -13.615 1.00 88.25 112 LYS A C 1
ATOM 915 O O . LYS A 1 112 ? 11.862 2.464 -12.695 1.00 88.25 112 LYS A O 1
ATOM 920 N N . ARG A 1 113 ? 12.419 4.461 -13.568 1.00 90.81 113 ARG A N 1
ATOM 921 C CA . ARG A 1 113 ? 11.923 5.249 -12.435 1.00 90.81 113 ARG A CA 1
ATOM 922 C C . ARG A 1 113 ? 10.406 5.127 -12.285 1.00 90.81 113 ARG A C 1
ATOM 924 O O . ARG A 1 113 ? 9.951 4.913 -11.163 1.00 90.81 113 ARG A O 1
ATOM 931 N N . LEU A 1 114 ? 9.645 5.221 -13.374 1.00 89.62 114 LEU A N 1
ATOM 932 C CA . LEU A 1 114 ? 8.183 5.115 -13.371 1.00 89.62 114 LEU A CA 1
ATOM 933 C C . LEU A 1 114 ? 7.711 3.749 -12.870 1.00 89.62 114 LEU A C 1
ATOM 935 O O . LEU A 1 114 ? 6.859 3.695 -11.987 1.00 89.62 114 LEU A O 1
ATOM 939 N N . ILE A 1 115 ? 8.306 2.654 -13.351 1.00 85.44 115 ILE A N 1
ATOM 940 C CA . ILE A 1 115 ? 7.941 1.296 -12.914 1.00 85.44 115 ILE A CA 1
ATOM 941 C C . ILE A 1 115 ? 8.130 1.147 -11.397 1.00 85.44 115 ILE A C 1
ATOM 943 O O . ILE A 1 115 ? 7.223 0.691 -10.699 1.00 85.44 115 ILE A O 1
ATOM 947 N N . VAL A 1 116 ? 9.278 1.584 -10.864 1.00 86.12 116 VAL A N 1
ATOM 948 C CA . VAL A 1 116 ? 9.556 1.526 -9.417 1.00 86.12 116 VAL A CA 1
ATOM 949 C C . VAL A 1 116 ? 8.584 2.405 -8.626 1.00 86.12 116 VAL A C 1
ATOM 951 O O . VAL A 1 116 ? 8.110 1.993 -7.566 1.00 86.12 116 VAL A O 1
ATOM 954 N N . LEU A 1 117 ? 8.266 3.605 -9.121 1.00 88.88 117 LEU A N 1
ATOM 955 C CA . LEU A 1 117 ? 7.310 4.499 -8.465 1.00 88.88 117 LEU A CA 1
ATOM 956 C C . LEU A 1 117 ? 5.903 3.897 -8.419 1.00 88.88 117 LEU A C 1
ATOM 958 O O . LEU A 1 117 ? 5.283 3.918 -7.360 1.00 88.88 117 LEU A O 1
ATOM 962 N N . ILE A 1 118 ? 5.423 3.299 -9.511 1.00 87.44 118 ILE A N 1
ATOM 963 C CA . ILE A 1 118 ? 4.107 2.645 -9.557 1.00 87.44 118 ILE A CA 1
ATOM 964 C C . ILE A 1 118 ? 4.052 1.467 -8.584 1.00 87.44 118 ILE A C 1
ATOM 966 O O . ILE A 1 118 ? 3.073 1.325 -7.852 1.00 87.44 118 ILE A O 1
ATOM 970 N N . GLN A 1 119 ? 5.105 0.648 -8.523 1.00 84.19 119 GLN A N 1
ATOM 971 C CA . GLN A 1 119 ? 5.174 -0.469 -7.578 1.00 84.19 119 GLN A CA 1
ATOM 972 C C . GLN A 1 119 ? 5.100 0.006 -6.121 1.00 84.19 119 GLN A C 1
ATOM 974 O O . GLN A 1 119 ? 4.327 -0.553 -5.341 1.00 84.19 119 GLN A O 1
ATOM 979 N N . ARG A 1 120 ? 5.841 1.066 -5.771 1.00 87.25 120 ARG A N 1
ATOM 980 C CA . ARG A 1 120 ? 5.804 1.676 -4.431 1.00 87.25 120 ARG A CA 1
ATOM 981 C C . ARG A 1 120 ? 4.443 2.289 -4.115 1.00 87.25 120 ARG A C 1
ATOM 983 O O . ARG A 1 120 ? 3.912 2.054 -3.038 1.00 87.25 120 ARG A O 1
ATOM 990 N N . LEU A 1 121 ? 3.845 3.022 -5.057 1.00 89.19 121 LEU A N 1
ATOM 991 C CA . LEU A 1 121 ? 2.503 3.591 -4.900 1.00 89.19 121 LEU A CA 1
ATOM 992 C C . LEU A 1 121 ? 1.440 2.508 -4.703 1.00 89.19 121 LEU A C 1
ATOM 994 O O . LEU A 1 121 ? 0.497 2.695 -3.938 1.00 89.19 121 LEU A O 1
ATOM 998 N N . ALA A 1 122 ? 1.568 1.373 -5.385 1.00 87.44 122 ALA A N 1
ATOM 999 C CA . ALA A 1 122 ? 0.639 0.265 -5.233 1.00 87.44 122 ALA A CA 1
ATOM 1000 C C . ALA A 1 122 ? 0.784 -0.431 -3.868 1.00 87.44 122 ALA A C 1
ATOM 1002 O O . ALA A 1 122 ? -0.229 -0.726 -3.235 1.00 87.44 122 ALA A O 1
ATOM 1003 N N . GLN A 1 123 ? 2.018 -0.628 -3.383 1.00 87.44 123 GLN A N 1
ATOM 1004 C CA . GLN A 1 123 ? 2.290 -1.113 -2.021 1.00 87.44 123 GLN A CA 1
ATOM 1005 C C . GLN A 1 123 ? 1.719 -0.163 -0.966 1.00 87.44 123 GLN A C 1
ATOM 1007 O O . GLN A 1 123 ? 0.921 -0.593 -0.141 1.00 87.44 123 GLN A O 1
ATOM 1012 N N . LEU A 1 124 ? 2.016 1.134 -1.076 1.00 90.88 124 LEU A N 1
ATOM 1013 C CA . LEU A 1 124 ? 1.533 2.150 -0.144 1.00 90.88 124 LEU A CA 1
ATOM 1014 C C . LEU A 1 124 ? -0.001 2.239 -0.124 1.00 90.88 124 LEU A C 1
ATOM 1016 O O . LEU A 1 124 ? -0.610 2.363 0.933 1.00 90.88 124 LEU A O 1
ATOM 1020 N N . ASN A 1 125 ? -0.656 2.130 -1.284 1.00 89.50 125 ASN A N 1
ATOM 1021 C CA . ASN A 1 125 ? -2.118 2.082 -1.353 1.00 89.50 125 ASN A CA 1
ATOM 1022 C C . ASN A 1 125 ? -2.702 0.819 -0.707 1.00 89.50 125 ASN A C 1
ATOM 1024 O O . ASN A 1 125 ? -3.778 0.882 -0.113 1.00 89.50 125 ASN A O 1
ATOM 1028 N N . ALA A 1 126 ? -2.036 -0.330 -0.840 1.00 88.69 126 ALA A N 1
ATOM 1029 C CA . ALA A 1 126 ? -2.463 -1.562 -0.185 1.00 88.69 126 ALA A CA 1
ATOM 1030 C C . ALA A 1 126 ? -2.289 -1.473 1.341 1.00 88.69 126 ALA A C 1
ATOM 1032 O O . ALA A 1 126 ? -3.203 -1.845 2.075 1.00 88.69 126 ALA A O 1
ATOM 1033 N N . GLU A 1 127 ? -1.168 -0.919 1.803 1.00 90.19 127 GLU A N 1
ATOM 1034 C CA . GLU A 1 127 ? -0.881 -0.672 3.219 1.00 90.19 127 GLU A CA 1
ATOM 1035 C C . GLU A 1 127 ? -1.884 0.307 3.832 1.00 90.19 127 GLU A C 1
ATOM 1037 O O . GLU A 1 127 ? -2.516 -0.023 4.830 1.00 90.19 127 GLU A O 1
ATOM 1042 N N . ASN A 1 128 ? -2.141 1.452 3.191 1.00 92.06 128 ASN A N 1
ATOM 1043 C CA . ASN A 1 128 ? -3.148 2.411 3.657 1.00 92.06 128 ASN A CA 1
ATOM 1044 C C . ASN A 1 128 ? -4.543 1.784 3.764 1.00 92.06 128 ASN A C 1
ATOM 1046 O O . ASN A 1 128 ? -5.241 1.998 4.751 1.00 92.06 128 ASN A O 1
ATOM 1050 N N . LYS A 1 129 ? -4.956 0.970 2.784 1.00 92.00 129 LYS A N 1
ATOM 1051 C CA . LYS A 1 129 ? -6.239 0.252 2.854 1.00 92.00 129 LYS A CA 1
A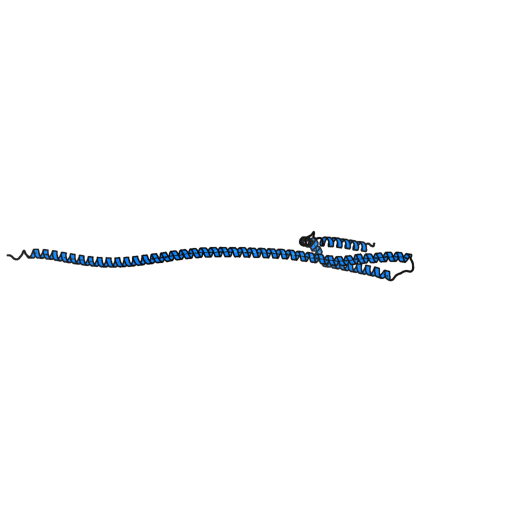TOM 1052 C C . LYS A 1 129 ? -6.283 -0.746 4.011 1.00 92.00 129 LYS A C 1
ATOM 1054 O O . LYS A 1 129 ? -7.322 -0.871 4.656 1.00 92.00 129 LYS A O 1
ATOM 1059 N N . ALA A 1 130 ? -5.184 -1.451 4.272 1.00 92.19 130 ALA A N 1
ATOM 1060 C CA . ALA A 1 130 ? -5.090 -2.373 5.397 1.00 92.19 130 ALA A CA 1
ATOM 1061 C C . ALA A 1 130 ? -5.157 -1.629 6.741 1.00 92.19 130 ALA A C 1
ATOM 1063 O O . ALA A 1 130 ? -5.925 -2.035 7.611 1.00 92.19 130 ALA A O 1
ATOM 1064 N N . ILE A 1 131 ? -4.439 -0.509 6.874 1.00 92.44 131 ILE A N 1
ATOM 1065 C CA . ILE A 1 131 ? -4.445 0.347 8.069 1.00 92.44 131 ILE A CA 1
ATOM 1066 C C . ILE A 1 131 ? -5.842 0.913 8.325 1.00 92.44 131 ILE A C 1
ATOM 1068 O O . ILE A 1 131 ? -6.336 0.822 9.445 1.00 92.44 131 ILE A O 1
ATOM 1072 N N . LEU A 1 132 ? -6.516 1.443 7.299 1.00 95.00 132 LEU A N 1
ATOM 1073 C CA . LEU A 1 132 ? -7.880 1.962 7.440 1.00 95.00 132 LEU A CA 1
ATOM 1074 C C . LEU A 1 132 ? -8.851 0.874 7.908 1.00 95.00 132 LEU A C 1
ATOM 1076 O O . LEU A 1 132 ? -9.621 1.100 8.838 1.00 95.00 132 LEU A O 1
ATOM 1080 N N . LYS A 1 133 ? -8.765 -0.329 7.330 1.00 94.75 133 LYS A N 1
ATOM 1081 C CA . LYS A 1 133 ? -9.591 -1.467 7.752 1.00 94.75 133 LYS A CA 1
ATOM 1082 C C . LYS A 1 133 ? -9.280 -1.905 9.187 1.00 94.75 133 LYS A C 1
ATOM 1084 O O . LYS A 1 133 ? -10.187 -2.270 9.930 1.00 94.75 133 LYS A O 1
ATOM 1089 N N . GLN A 1 134 ? -8.011 -1.866 9.587 1.00 93.31 134 GLN A N 1
ATOM 1090 C CA . GLN A 1 134 ? -7.596 -2.183 10.951 1.00 93.31 134 GLN A CA 1
ATOM 1091 C C . GLN A 1 134 ? -8.109 -1.139 11.952 1.00 93.31 134 GLN A C 1
ATOM 1093 O O . GLN A 1 134 ? -8.635 -1.514 12.997 1.00 93.31 134 GLN A O 1
ATOM 1098 N N . ALA A 1 135 ? -8.018 0.150 11.623 1.00 94.38 135 ALA A N 1
ATOM 1099 C CA . ALA A 1 135 ? -8.536 1.242 12.443 1.00 94.38 135 ALA A CA 1
ATOM 1100 C C . ALA A 1 135 ? -10.065 1.186 12.584 1.00 94.38 135 ALA A C 1
ATOM 1102 O O . ALA A 1 135 ? -10.593 1.377 13.681 1.00 94.38 135 ALA A O 1
ATOM 1103 N N . GLU A 1 136 ? -10.779 0.870 11.500 1.00 95.00 136 GLU A N 1
ATOM 1104 C CA . GLU A 1 136 ? -12.228 0.662 11.518 1.00 95.00 136 GLU A CA 1
ATOM 1105 C C . GLU A 1 136 ? -12.607 -0.535 12.397 1.00 95.00 136 GLU A C 1
ATOM 1107 O O . GLU A 1 136 ? -13.469 -0.411 13.267 1.00 95.00 136 GLU A O 1
ATOM 1112 N N . SER A 1 137 ? -11.920 -1.671 12.237 1.00 94.25 137 SER A N 1
ATOM 1113 C CA . SER A 1 137 ? -12.158 -2.859 13.061 1.00 94.25 137 SER A CA 1
ATOM 1114 C C . SER A 1 137 ? -11.884 -2.588 14.539 1.00 94.25 137 SER A C 1
ATOM 1116 O O . SER A 1 137 ? -12.695 -2.969 15.375 1.00 94.25 137 SER A O 1
ATOM 1118 N N . ALA A 1 138 ? -10.779 -1.916 14.871 1.00 93.06 138 ALA A N 1
ATOM 1119 C CA . ALA A 1 138 ? -10.442 -1.573 16.250 1.00 93.06 138 ALA A CA 1
ATOM 1120 C C . ALA A 1 138 ? -11.463 -0.600 16.856 1.00 93.06 138 ALA A C 1
ATOM 1122 O O . ALA A 1 138 ? -11.879 -0.779 17.997 1.00 93.06 138 ALA A O 1
ATOM 1123 N N . SER A 1 139 ? -11.922 0.385 16.078 1.00 94.38 139 SER A N 1
ATOM 1124 C CA . SER A 1 139 ? -12.963 1.326 16.508 1.00 94.38 139 SER A CA 1
ATOM 1125 C C . SER A 1 139 ? -14.300 0.629 16.735 1.00 94.38 139 SER A C 1
ATOM 1127 O O . SER A 1 139 ? -15.008 0.951 17.687 1.00 94.38 139 SER A O 1
ATOM 1129 N N . LYS A 1 140 ? -14.649 -0.340 15.882 1.00 94.56 140 LYS A N 1
ATOM 1130 C CA . LYS A 1 140 ? -15.852 -1.152 16.050 1.00 94.56 140 LYS A CA 1
ATOM 1131 C C . LYS A 1 140 ? -15.768 -2.003 17.315 1.00 94.56 140 LYS A C 1
ATOM 1133 O O . LYS A 1 140 ? -16.665 -1.909 18.139 1.00 94.56 140 LYS A O 1
ATOM 1138 N N . THR A 1 141 ? -14.668 -2.726 17.526 1.00 94.00 141 THR A N 1
ATOM 1139 C CA . THR A 1 141 ? -14.458 -3.503 18.758 1.00 94.00 141 THR A CA 1
ATOM 1140 C C . THR A 1 141 ? -14.494 -2.613 20.001 1.00 94.00 141 THR A C 1
ATOM 1142 O O . THR A 1 141 ? -15.106 -2.985 20.995 1.00 94.00 141 THR A O 1
ATOM 1145 N N . ALA A 1 142 ? -13.888 -1.424 19.954 1.00 93.62 142 ALA A N 1
ATOM 1146 C CA . ALA A 1 142 ? -13.934 -0.475 21.063 1.00 93.62 142 ALA A CA 1
ATOM 1147 C C . ALA A 1 142 ? -15.365 0.004 21.359 1.00 93.62 142 ALA A C 1
ATOM 1149 O O . ALA A 1 142 ? -15.742 0.080 22.525 1.00 93.62 142 ALA A O 1
ATOM 1150 N N . ARG A 1 143 ? -16.176 0.284 20.328 1.00 92.94 143 ARG A N 1
ATOM 1151 C CA . ARG A 1 143 ? -17.602 0.622 20.493 1.00 92.94 143 ARG A CA 1
ATOM 1152 C C . ARG A 1 143 ? -18.398 -0.540 21.074 1.00 92.94 143 ARG A C 1
ATOM 1154 O O . ARG A 1 143 ? -19.114 -0.334 22.045 1.00 92.94 143 ARG A O 1
ATOM 1161 N N . ASP A 1 144 ? -18.219 -1.742 20.535 1.00 94.12 144 ASP A N 1
ATOM 1162 C CA . ASP A 1 144 ? -18.918 -2.942 20.999 1.00 94.12 144 ASP A CA 1
ATOM 1163 C C . ASP A 1 144 ? -18.592 -3.232 22.477 1.00 94.12 144 ASP A C 1
ATOM 1165 O O . ASP A 1 144 ? -19.490 -3.535 23.262 1.00 94.12 144 ASP A O 1
ATOM 1169 N N . LEU A 1 145 ? -17.325 -3.068 22.883 1.00 93.94 145 LEU A N 1
ATOM 1170 C CA . LEU A 1 145 ? -16.903 -3.170 24.283 1.00 93.94 145 LEU A CA 1
ATOM 1171 C C . LEU A 1 145 ? -17.517 -2.069 25.150 1.00 93.94 145 LEU A C 1
ATOM 1173 O O . LEU A 1 145 ? -18.003 -2.359 26.237 1.00 93.94 145 LEU A O 1
ATOM 1177 N N . MET A 1 146 ? -17.533 -0.821 24.680 1.00 93.06 146 MET A N 1
ATOM 1178 C CA . MET A 1 146 ? -18.091 0.300 25.439 1.00 93.06 146 MET A CA 1
ATOM 1179 C C . MET A 1 146 ? -19.607 0.157 25.643 1.00 93.06 146 MET A C 1
ATOM 1181 O O . MET A 1 146 ? -20.118 0.463 26.718 1.00 93.06 146 MET A O 1
ATOM 1185 N N . ASP A 1 147 ? -20.325 -0.345 24.639 1.00 93.19 147 ASP A N 1
ATOM 1186 C CA . ASP A 1 147 ? -21.759 -0.623 24.732 1.00 93.19 147 ASP A CA 1
ATOM 1187 C C . ASP A 1 147 ? -22.051 -1.847 25.610 1.00 93.19 147 ASP A C 1
ATOM 1189 O O . ASP A 1 147 ? -23.041 -1.849 26.346 1.00 93.19 147 ASP A O 1
ATOM 1193 N N . ALA A 1 148 ? -21.190 -2.871 25.587 1.00 90.38 148 ALA A N 1
ATOM 1194 C CA . ALA A 1 148 ? -21.268 -3.994 26.520 1.00 90.38 148 ALA A CA 1
ATOM 1195 C C . ALA A 1 148 ? -21.049 -3.530 27.970 1.00 90.38 148 ALA A C 1
ATOM 1197 O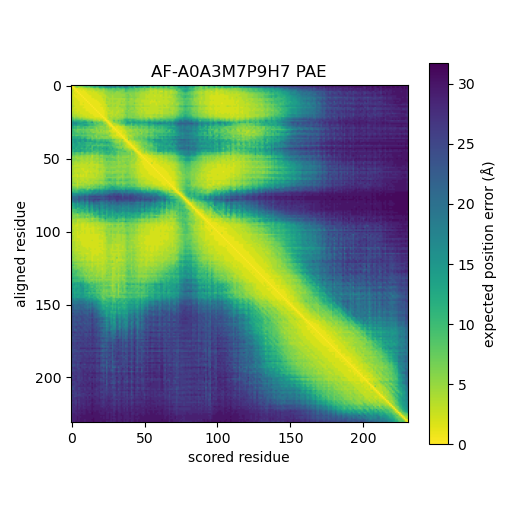 O . ALA A 1 148 ? -21.885 -3.822 28.824 1.00 90.38 148 ALA A O 1
ATOM 1198 N N . SER A 1 149 ? -20.011 -2.725 28.229 1.00 88.12 149 SER A N 1
ATOM 1199 C CA . SER A 1 149 ? -19.752 -2.136 29.549 1.00 88.12 149 SER A CA 1
ATOM 1200 C C . SER A 1 149 ? -20.935 -1.308 30.048 1.00 88.12 149 SER A C 1
ATOM 1202 O O . SER A 1 149 ? -21.339 -1.464 31.195 1.00 88.12 149 SER A O 1
ATOM 1204 N N . LYS A 1 150 ? -21.551 -0.478 29.193 1.00 89.94 150 LYS A N 1
ATOM 1205 C CA . LYS A 1 150 ? -22.749 0.296 29.570 1.00 89.94 150 LYS A CA 1
ATOM 1206 C C . LYS A 1 150 ? -23.928 -0.598 29.944 1.00 89.94 150 LYS A C 1
ATOM 1208 O O . LYS A 1 150 ? -24.595 -0.335 30.940 1.00 89.94 150 LYS A O 1
ATOM 1213 N N . LYS A 1 151 ? -24.184 -1.661 29.175 1.00 88.31 151 LYS A N 1
ATOM 1214 C CA . LYS A 1 151 ? -25.262 -2.616 29.480 1.00 88.31 151 LYS A CA 1
ATOM 1215 C C . LYS A 1 151 ? -25.018 -3.355 30.793 1.00 88.31 151 LYS A C 1
ATOM 1217 O O . LYS A 1 151 ? -25.969 -3.587 31.538 1.00 88.31 151 LYS A O 1
ATOM 1222 N N . ASP A 1 152 ? -23.773 -3.720 31.077 1.00 85.56 152 ASP A N 1
ATOM 1223 C CA . ASP A 1 152 ? -23.412 -4.372 32.336 1.00 85.56 152 ASP A CA 1
ATOM 1224 C C . ASP A 1 152 ? -23.507 -3.403 33.521 1.00 85.56 152 ASP A C 1
ATOM 1226 O O . ASP A 1 152 ? -24.034 -3.778 34.570 1.00 85.56 152 ASP A O 1
ATOM 1230 N N . GLU A 1 153 ? -23.110 -2.139 33.351 1.00 85.50 153 GLU A N 1
ATOM 1231 C CA . GLU A 1 153 ? -23.317 -1.089 34.356 1.00 85.50 153 GLU A CA 1
ATOM 1232 C C . GLU A 1 153 ? -24.806 -0.840 34.639 1.00 85.50 153 GLU A C 1
ATOM 1234 O O . GLU A 1 153 ? -25.199 -0.736 35.803 1.00 85.50 153 GLU A O 1
ATOM 1239 N N . GLU A 1 154 ? -25.655 -0.774 33.610 1.00 85.25 154 GLU A N 1
ATOM 1240 C CA . GLU A 1 154 ? -27.105 -0.605 33.771 1.00 85.25 154 GLU A CA 1
ATOM 1241 C C . GLU A 1 154 ? -27.748 -1.798 34.484 1.00 85.25 154 GLU A C 1
ATOM 1243 O O . GLU A 1 154 ? -28.539 -1.609 35.413 1.00 85.25 154 GLU A O 1
ATOM 1248 N N . LYS A 1 155 ? -27.382 -3.031 34.106 1.00 84.56 155 LYS A N 1
ATOM 1249 C CA . LYS A 1 155 ? -27.844 -4.244 34.799 1.00 84.56 155 LYS A CA 1
ATOM 1250 C C . LYS A 1 155 ? -27.387 -4.270 36.252 1.00 84.56 155 LYS A C 1
ATOM 1252 O O . LYS A 1 155 ? -28.187 -4.582 37.127 1.00 84.56 155 LYS A O 1
ATOM 1257 N N . SER A 1 156 ? -26.129 -3.922 36.511 1.00 81.81 156 SER A N 1
ATOM 1258 C CA . SER A 1 156 ? -25.571 -3.881 37.863 1.00 81.81 156 SER A CA 1
ATOM 1259 C C . SER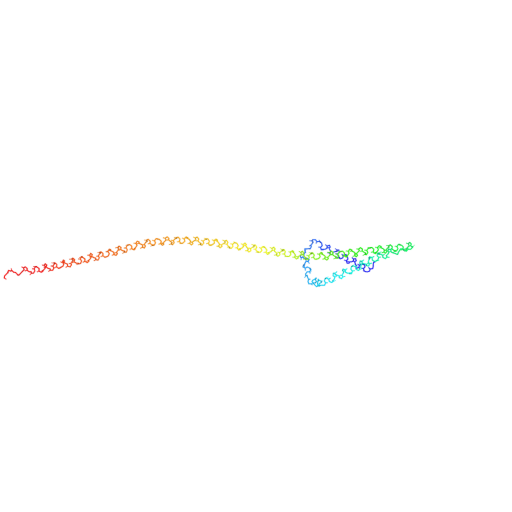 A 1 156 ? -26.297 -2.856 38.736 1.00 81.81 156 SER A C 1
ATOM 1261 O O . SER A 1 156 ? -26.742 -3.191 39.832 1.00 81.81 156 SER A O 1
ATOM 1263 N N . LYS A 1 157 ? -26.532 -1.638 38.223 1.00 86.50 157 LYS A N 1
ATOM 1264 C CA . LYS A 1 157 ? -27.315 -0.607 38.927 1.00 86.50 157 LYS A CA 1
ATOM 1265 C C . LYS A 1 157 ? -28.736 -1.068 39.230 1.00 86.50 157 LYS A C 1
ATOM 1267 O O . LYS A 1 157 ? -29.203 -0.877 40.350 1.00 86.50 157 LYS A O 1
ATOM 1272 N N . LYS A 1 158 ? -29.410 -1.690 38.257 1.00 86.50 158 LYS A N 1
ATOM 1273 C CA . LYS A 1 158 ? -30.767 -2.209 38.447 1.00 86.50 158 LYS A CA 1
ATOM 1274 C C . LYS A 1 158 ? -30.797 -3.291 39.529 1.00 86.50 158 LYS A C 1
ATOM 1276 O O . LYS A 1 158 ? -31.553 -3.155 40.487 1.00 86.50 158 LYS A O 1
ATOM 1281 N N . ASN A 1 159 ? -29.921 -4.289 39.434 1.00 84.62 159 ASN A N 1
ATOM 1282 C CA . ASN A 1 159 ? -29.830 -5.366 40.418 1.00 84.62 159 ASN A CA 1
ATOM 1283 C C . ASN A 1 159 ? -29.513 -4.826 41.819 1.00 84.62 159 ASN A C 1
ATOM 1285 O O . ASN A 1 159 ? -30.140 -5.238 42.787 1.00 84.62 159 ASN A O 1
ATOM 1289 N N . ASN A 1 160 ? -28.584 -3.872 41.935 1.00 84.50 160 ASN A N 1
ATOM 1290 C CA . ASN A 1 160 ? -28.241 -3.280 43.225 1.00 84.50 160 ASN A CA 1
ATOM 1291 C C . ASN A 1 160 ? -29.430 -2.521 43.836 1.00 84.50 160 ASN A C 1
ATOM 1293 O O . ASN A 1 160 ? -29.696 -2.667 45.024 1.00 84.50 160 ASN A O 1
ATOM 1297 N N . SER A 1 161 ? -30.200 -1.786 43.024 1.00 87.94 161 SER A N 1
ATOM 1298 C CA . SER A 1 161 ? -31.411 -1.101 43.499 1.00 87.94 161 SER A CA 1
ATOM 1299 C C . SER A 1 161 ? -32.516 -2.066 43.954 1.00 87.94 161 SER A C 1
ATOM 1301 O O . SER A 1 161 ? -33.194 -1.800 44.944 1.00 87.94 161 SER A O 1
ATOM 1303 N N . GLU A 1 162 ? -32.681 -3.205 43.272 1.00 88.38 162 GLU A N 1
ATOM 1304 C CA . GLU A 1 162 ? -33.636 -4.249 43.669 1.00 88.38 162 GLU A CA 1
ATOM 1305 C C . GLU A 1 162 ? -33.204 -4.915 44.985 1.00 88.38 162 GLU A C 1
ATOM 1307 O O . GLU A 1 162 ? -34.022 -5.075 45.894 1.00 88.38 162 GLU A O 1
ATOM 1312 N N . ILE A 1 163 ? -31.908 -5.215 45.134 1.00 88.19 163 ILE A N 1
ATOM 1313 C CA . ILE A 1 163 ? -31.335 -5.764 46.371 1.00 88.19 163 ILE A CA 1
ATOM 1314 C C . ILE A 1 163 ? -31.506 -4.778 47.534 1.00 88.19 163 ILE A C 1
ATOM 1316 O O . ILE A 1 163 ? -31.935 -5.185 48.611 1.00 88.19 163 ILE A O 1
ATOM 1320 N N . GLU A 1 164 ? -31.228 -3.487 47.338 1.00 87.88 164 GLU A N 1
ATOM 1321 C CA . GLU A 1 164 ? -31.415 -2.458 48.371 1.00 87.88 164 GLU A CA 1
ATOM 1322 C C . GLU A 1 164 ? -32.874 -2.381 48.850 1.00 87.88 164 GLU A C 1
ATOM 1324 O O . GLU A 1 164 ? -33.131 -2.311 50.056 1.00 87.88 164 GLU A O 1
ATOM 1329 N N . GLN A 1 165 ? -33.842 -2.471 47.931 1.00 89.81 165 GLN A N 1
ATOM 1330 C CA . GLN A 1 165 ? -35.264 -2.508 48.283 1.00 89.81 165 GLN A CA 1
ATOM 1331 C C . GLN A 1 165 ? -35.649 -3.775 49.056 1.00 89.81 165 GLN A C 1
ATOM 1333 O O . GLN A 1 165 ? -36.413 -3.692 50.023 1.00 89.81 165 GLN A O 1
ATOM 1338 N N . GLU A 1 166 ? -35.149 -4.947 48.658 1.00 89.88 166 GLU A N 1
ATOM 1339 C CA . GLU A 1 166 ? -35.392 -6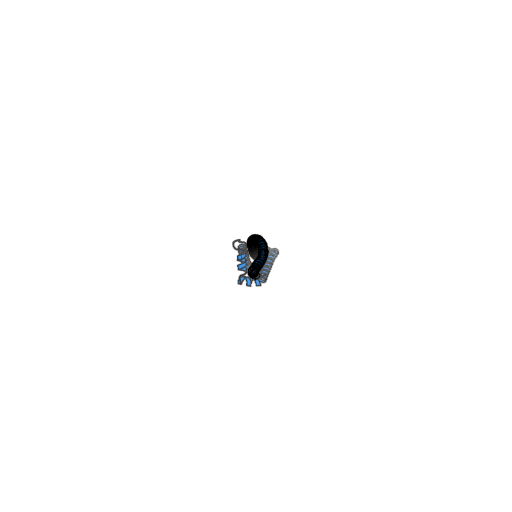.191 49.395 1.00 89.88 166 GLU A CA 1
ATOM 1340 C C . GLU A 1 166 ? -34.770 -6.166 50.791 1.00 89.88 166 GLU A C 1
ATOM 1342 O O . GLU A 1 166 ? -35.412 -6.590 51.755 1.00 89.88 166 GLU A O 1
ATOM 1347 N N . VAL A 1 167 ? -33.551 -5.637 50.920 1.00 90.50 167 VAL A N 1
ATOM 1348 C CA . VAL A 1 167 ? -32.868 -5.480 52.209 1.00 90.50 167 VAL A CA 1
ATOM 1349 C C . VAL A 1 167 ? -33.670 -4.560 53.126 1.00 90.50 167 VAL A C 1
ATOM 1351 O O . VAL A 1 167 ? -33.901 -4.927 54.276 1.00 90.50 167 VAL A O 1
ATOM 1354 N N . MET A 1 168 ? -34.171 -3.423 52.629 1.00 90.94 168 MET A N 1
ATOM 1355 C CA . MET A 1 168 ? -35.049 -2.543 53.412 1.00 90.94 168 MET A CA 1
ATOM 1356 C C . MET A 1 168 ? -36.311 -3.264 53.899 1.00 90.94 168 MET A C 1
ATOM 1358 O O . MET A 1 168 ? -36.618 -3.214 55.090 1.00 90.94 168 MET A O 1
ATOM 1362 N N . LYS A 1 169 ? -37.014 -3.980 53.012 1.00 92.12 169 LYS A N 1
ATOM 1363 C CA . LYS A 1 169 ? -38.236 -4.719 53.377 1.00 92.12 169 LYS A CA 1
ATOM 1364 C C . LYS A 1 169 ? -37.966 -5.779 54.442 1.00 92.12 169 LYS A C 1
ATOM 1366 O O . LYS A 1 169 ? -38.692 -5.843 55.432 1.00 92.12 169 LYS A O 1
ATOM 1371 N N . LYS A 1 170 ? -36.905 -6.575 54.272 1.00 91.19 170 LYS A N 1
ATOM 1372 C CA . LYS A 1 170 ? -36.507 -7.595 55.253 1.00 91.19 170 LYS A CA 1
ATOM 1373 C C . LYS A 1 170 ? -36.104 -6.970 56.586 1.00 91.19 170 LYS A C 1
ATOM 1375 O O . LYS A 1 170 ? -36.444 -7.510 57.632 1.00 91.19 170 LYS A O 1
ATOM 1380 N N . GLN A 1 171 ? -35.425 -5.824 56.570 1.00 91.25 171 GLN A N 1
ATOM 1381 C CA . GLN A 1 171 ? -35.052 -5.111 57.790 1.00 91.25 171 GLN A CA 1
ATOM 1382 C C . GLN A 1 171 ? -36.287 -4.636 58.570 1.00 91.25 171 GLN A C 1
ATOM 1384 O O . GLN A 1 171 ? -36.323 -4.752 59.797 1.00 91.25 171 GLN A O 1
ATOM 1389 N N . ASP A 1 172 ? -37.305 -4.123 57.878 1.00 91.75 172 ASP A N 1
ATOM 1390 C CA . ASP A 1 172 ? -38.557 -3.696 58.506 1.00 91.75 172 ASP A CA 1
ATOM 1391 C C . ASP A 1 172 ? -39.382 -4.883 59.020 1.00 91.75 172 ASP A C 1
ATOM 1393 O O . ASP A 1 172 ? -39.937 -4.821 60.119 1.00 91.75 172 ASP A O 1
ATOM 1397 N N . GLU A 1 173 ? -39.395 -5.999 58.290 1.00 92.81 173 GLU A N 1
ATOM 1398 C CA . GLU A 1 173 ? -40.024 -7.244 58.733 1.00 92.81 173 GLU A CA 1
ATOM 1399 C C . GLU A 1 173 ? -39.344 -7.810 59.990 1.00 92.81 173 GLU A C 1
ATOM 1401 O O . GLU A 1 173 ? -40.027 -8.143 60.958 1.00 92.81 173 GLU A O 1
ATOM 1406 N N . ILE A 1 174 ? -38.005 -7.812 60.040 1.00 91.94 174 ILE A N 1
ATOM 1407 C CA . ILE A 1 174 ? -37.226 -8.199 61.228 1.00 91.94 174 ILE A CA 1
ATOM 1408 C C . ILE A 1 174 ? -37.562 -7.300 62.422 1.00 91.94 174 ILE A C 1
ATOM 1410 O O . ILE A 1 174 ? -37.725 -7.796 63.537 1.00 91.94 174 ILE A O 1
ATOM 1414 N N . LYS A 1 175 ? -37.684 -5.981 62.228 1.00 93.69 175 LYS A N 1
ATOM 1415 C CA . LYS A 1 175 ? -38.085 -5.065 63.312 1.00 93.69 175 LYS A CA 1
ATOM 1416 C C . LYS A 1 175 ? -39.488 -5.382 63.824 1.00 93.69 175 LYS A C 1
ATOM 1418 O O . LYS A 1 175 ? -39.699 -5.375 65.037 1.00 93.69 175 LYS A O 1
ATOM 1423 N N . ARG A 1 176 ? -40.436 -5.671 62.926 1.00 92.75 176 ARG A N 1
ATOM 1424 C CA . ARG A 1 176 ? -41.811 -6.017 63.305 1.00 92.75 176 ARG A CA 1
ATOM 1425 C C . ARG A 1 176 ? -41.864 -7.333 64.077 1.00 92.75 176 ARG A C 1
ATOM 1427 O O . ARG A 1 176 ? -42.433 -7.361 65.163 1.00 92.75 176 ARG A O 1
ATOM 1434 N N . LEU A 1 177 ? -41.207 -8.372 63.563 1.00 91.44 177 LEU A N 1
ATOM 1435 C CA . LEU A 1 177 ? -41.096 -9.679 64.213 1.00 91.44 177 LEU A CA 1
ATOM 1436 C C . LEU A 1 177 ? -40.413 -9.586 65.578 1.00 91.44 177 LEU A C 1
ATOM 1438 O O . LEU A 1 177 ? -40.884 -10.199 66.526 1.00 91.44 177 LEU A O 1
ATOM 1442 N N . ASN A 1 178 ? -39.349 -8.791 65.716 1.00 91.50 178 ASN A N 1
ATOM 1443 C CA . ASN A 1 178 ? -38.706 -8.576 67.015 1.00 91.50 178 ASN A CA 1
ATOM 1444 C C . ASN A 1 178 ? -39.649 -7.911 68.022 1.00 91.50 178 ASN A C 1
ATOM 1446 O O . ASN A 1 178 ? -39.681 -8.318 69.180 1.00 91.50 178 ASN A O 1
ATOM 1450 N N . LYS A 1 179 ? -40.446 -6.930 67.584 1.00 93.12 179 LYS A N 1
ATOM 1451 C CA . LYS A 1 179 ? -41.447 -6.289 68.443 1.00 93.12 179 LYS A CA 1
ATOM 1452 C C . LYS A 1 179 ? -42.557 -7.264 68.846 1.00 93.12 179 LYS A C 1
ATOM 1454 O O . LYS A 1 179 ? -42.938 -7.300 70.010 1.00 93.12 179 LYS A O 1
ATOM 1459 N N . GLU A 1 180 ? -43.055 -8.070 67.907 1.00 92.69 180 GLU A N 1
ATOM 1460 C CA . GLU A 1 180 ? -44.035 -9.128 68.193 1.00 92.69 180 GLU A CA 1
ATOM 1461 C C . GLU A 1 180 ? -43.465 -10.179 69.162 1.00 92.69 180 GLU A C 1
ATOM 1463 O O . GLU A 1 180 ? -44.156 -10.576 70.100 1.00 92.69 180 GLU A O 1
ATOM 1468 N N . LEU A 1 181 ? -42.198 -10.576 68.992 1.00 91.06 181 LEU A N 1
ATOM 1469 C CA . LEU A 1 181 ? -41.480 -11.498 69.880 1.00 91.06 181 LEU A CA 1
ATOM 1470 C C . LEU A 1 181 ? -41.337 -10.930 71.300 1.00 91.06 181 LEU A C 1
ATOM 1472 O O . LEU A 1 181 ? -41.462 -11.659 72.281 1.00 91.06 181 LEU A O 1
ATOM 1476 N N . GLU A 1 182 ? -41.047 -9.637 71.424 1.00 93.12 182 GLU A N 1
ATOM 1477 C CA . GLU A 1 182 ? -40.920 -8.962 72.717 1.00 93.12 182 GLU A CA 1
ATOM 1478 C C . GLU A 1 182 ? -42.259 -8.929 73.461 1.00 93.12 182 GLU A C 1
ATOM 1480 O O . GLU A 1 182 ? -42.316 -9.292 74.635 1.00 93.12 182 GLU A O 1
ATOM 1485 N N . VAL A 1 183 ? -43.349 -8.606 72.757 1.00 94.25 183 VAL A N 1
ATOM 1486 C CA . VAL A 1 183 ? -44.710 -8.666 73.311 1.00 94.25 183 VAL A CA 1
ATOM 1487 C C . VAL A 1 183 ? -45.064 -10.090 73.738 1.00 94.25 183 VAL A C 1
ATOM 1489 O O . VAL A 1 183 ? -45.473 -10.297 74.876 1.00 94.25 183 VAL A O 1
ATOM 1492 N N . THR A 1 184 ? -44.829 -11.094 72.888 1.00 89.56 184 THR A N 1
ATOM 1493 C CA . THR A 1 184 ? -45.124 -12.494 73.249 1.00 89.56 184 THR A CA 1
ATOM 1494 C C . THR A 1 184 ? -44.283 -12.995 74.420 1.00 89.56 184 THR A C 1
ATOM 1496 O O . THR A 1 184 ? -44.777 -13.789 75.218 1.00 89.56 184 THR A O 1
ATOM 1499 N N . LYS A 1 185 ? -43.034 -12.538 74.577 1.00 92.56 185 LYS A N 1
ATOM 1500 C CA . LYS A 1 185 ? -42.224 -12.845 75.767 1.00 92.56 185 LYS A CA 1
ATOM 1501 C C . LYS A 1 185 ? -42.816 -12.238 77.037 1.00 92.56 185 LYS A C 1
ATOM 1503 O O . LYS A 1 185 ? -42.857 -12.927 78.055 1.00 92.56 185 LYS A O 1
ATOM 1508 N N . LEU A 1 186 ? -43.275 -10.987 76.978 1.00 93.25 186 LEU A N 1
ATOM 1509 C CA . LEU A 1 186 ? -43.946 -10.333 78.104 1.00 93.25 186 LEU A CA 1
ATOM 1510 C C . LEU A 1 186 ? -45.249 -11.052 78.468 1.00 93.25 186 LEU A C 1
ATOM 1512 O O . LEU A 1 186 ? -45.473 -11.337 79.643 1.00 93.25 186 LEU A O 1
ATOM 1516 N N . ASP A 1 187 ? -46.060 -11.418 77.475 1.00 91.69 187 ASP A N 1
ATOM 1517 C CA . ASP A 1 187 ? -47.302 -12.170 77.680 1.00 91.69 187 ASP A CA 1
ATOM 1518 C C . ASP A 1 187 ? -47.036 -13.561 78.269 1.00 91.69 187 ASP A C 1
ATOM 1520 O O . ASP A 1 187 ? -47.757 -14.005 79.163 1.00 91.69 187 ASP A O 1
ATOM 1524 N N . LEU A 1 188 ? -45.974 -14.242 77.824 1.00 93.38 188 LEU A N 1
ATOM 1525 C CA . LEU A 1 188 ? -45.549 -15.526 78.383 1.00 93.38 188 LEU A CA 1
ATOM 1526 C C . LEU A 1 188 ? -45.144 -15.383 79.856 1.00 93.38 188 LEU A C 1
ATOM 1528 O O . LEU A 1 188 ? -45.536 -16.203 80.68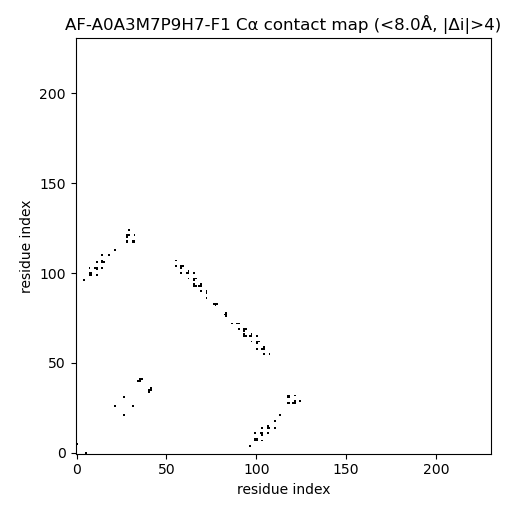6 1.00 93.38 188 LEU A O 1
ATOM 1532 N N . GLU A 1 189 ? -44.369 -14.352 80.196 1.00 93.00 189 GLU A N 1
ATOM 1533 C CA . GLU A 1 189 ? -43.969 -14.090 81.580 1.00 93.00 189 GLU A CA 1
ATOM 1534 C C . GLU A 1 189 ? -45.182 -13.732 82.450 1.00 93.00 189 GLU A C 1
ATOM 1536 O O . GLU A 1 189 ? -45.311 -14.233 83.570 1.00 93.00 189 GLU A O 1
ATOM 1541 N N . ALA A 1 190 ? -46.109 -12.930 81.923 1.00 92.12 190 ALA A N 1
ATOM 1542 C CA . ALA A 1 190 ? -47.362 -12.598 82.588 1.00 92.12 190 ALA A CA 1
ATOM 1543 C C . ALA A 1 190 ? -48.226 -13.847 82.820 1.00 92.12 190 ALA A C 1
ATOM 1545 O O . ALA A 1 190 ? -48.677 -14.062 83.945 1.00 92.12 190 ALA A O 1
ATOM 1546 N N . MET A 1 191 ? -48.397 -14.709 81.811 1.00 89.44 191 MET A N 1
ATOM 1547 C CA . MET A 1 191 ? -49.095 -15.992 81.958 1.00 89.44 191 MET A CA 1
ATOM 1548 C C . MET A 1 191 ? -48.407 -16.899 82.973 1.00 89.44 191 MET A C 1
ATOM 1550 O O . MET A 1 191 ? -49.084 -17.523 83.787 1.00 89.44 191 MET A O 1
ATOM 1554 N N . LYS A 1 192 ? -47.072 -16.947 82.980 1.00 92.81 192 LYS A N 1
ATOM 1555 C CA . LYS A 1 192 ? -46.322 -17.723 83.969 1.00 92.81 192 LYS A CA 1
ATOM 1556 C C . LYS A 1 192 ? -46.617 -17.227 85.386 1.00 92.81 192 LYS A C 1
ATOM 1558 O O . LYS A 1 192 ? -47.011 -18.030 86.228 1.00 92.81 192 LYS A O 1
ATOM 1563 N N . ARG A 1 193 ? -46.545 -15.915 85.633 1.00 92.69 193 ARG A N 1
ATOM 1564 C CA . ARG A 1 193 ? -46.903 -15.318 86.935 1.00 92.69 193 ARG A CA 1
ATOM 1565 C C . ARG A 1 193 ? -48.364 -15.569 87.312 1.00 92.69 193 ARG A C 1
ATOM 1567 O O . ARG A 1 193 ? -48.647 -15.879 88.465 1.00 92.69 193 ARG A O 1
ATOM 1574 N N . GLN A 1 194 ? -49.290 -15.462 86.357 1.00 91.88 194 GLN A N 1
ATOM 1575 C CA . GLN A 1 194 ? -50.702 -15.779 86.585 1.00 91.88 194 GLN A CA 1
ATOM 1576 C C . GLN A 1 194 ? -50.890 -17.252 86.966 1.00 91.88 194 GLN A C 1
ATOM 1578 O O . GLN A 1 194 ? -51.619 -17.534 87.911 1.00 91.88 194 GLN A O 1
ATOM 1583 N N . SER A 1 195 ? -50.194 -18.179 86.299 1.00 91.88 195 SER A N 1
ATOM 1584 C CA . SER A 1 195 ? -50.245 -19.609 86.620 1.00 91.88 195 SER A CA 1
ATOM 1585 C C . SER A 1 195 ? -49.655 -19.926 87.999 1.00 91.88 195 SER A C 1
ATOM 1587 O O . SER A 1 195 ? -50.242 -20.702 88.747 1.00 91.88 195 SER A O 1
ATOM 1589 N N . GLU A 1 196 ? -48.551 -19.274 88.381 1.00 91.94 196 GLU A N 1
ATOM 1590 C CA . GLU A 1 196 ? -47.935 -19.413 89.707 1.00 91.94 196 GLU A CA 1
ATOM 1591 C C . GLU A 1 196 ? -48.851 -18.874 90.814 1.00 91.94 196 GLU A C 1
ATOM 1593 O O . GLU A 1 196 ? -48.978 -19.491 91.872 1.00 91.94 196 GLU A O 1
ATOM 1598 N N . ASN A 1 197 ? -49.517 -17.741 90.576 1.00 92.25 197 ASN A N 1
ATOM 1599 C CA . ASN A 1 197 ? -50.491 -17.184 91.512 1.00 92.25 197 ASN A CA 1
ATOM 1600 C C . ASN A 1 197 ? -51.741 -18.067 91.623 1.00 92.25 197 ASN A C 1
ATOM 1602 O O . ASN A 1 197 ? -52.197 -18.325 92.733 1.00 92.25 197 ASN A O 1
ATOM 1606 N N . LEU A 1 198 ? -52.261 -18.573 90.500 1.00 91.69 198 LEU A N 1
ATOM 1607 C CA . LEU A 1 198 ? -53.405 -19.485 90.489 1.00 91.69 198 LEU A CA 1
ATOM 1608 C C . LEU A 1 198 ? -53.093 -20.785 91.240 1.00 91.69 198 LEU A C 1
ATOM 1610 O O . LEU A 1 198 ? -53.929 -21.246 92.008 1.00 91.69 198 LEU A O 1
ATOM 1614 N N . ALA A 1 199 ? -51.891 -21.346 91.070 1.00 91.25 199 ALA A N 1
ATOM 1615 C CA . ALA A 1 199 ? -51.453 -22.528 91.809 1.00 91.25 199 ALA A CA 1
ATOM 1616 C C . ALA A 1 199 ? -51.437 -22.282 93.328 1.00 91.25 199 ALA A C 1
ATOM 1618 O O . ALA A 1 199 ? -51.950 -23.101 94.084 1.00 91.25 199 ALA A O 1
ATOM 1619 N N . LYS A 1 200 ? -50.937 -21.120 93.776 1.00 91.88 200 LYS A N 1
ATOM 1620 C CA . LYS A 1 200 ? -50.952 -20.737 95.200 1.00 91.88 200 LYS A CA 1
ATOM 1621 C C . LYS A 1 200 ? -52.363 -20.576 95.759 1.00 91.88 200 LYS A C 1
ATOM 1623 O O . LYS A 1 200 ? -52.632 -21.047 96.858 1.00 91.88 200 LYS A O 1
ATOM 1628 N N . GLU A 1 201 ? -53.257 -19.913 95.027 1.00 90.12 201 GLU A N 1
ATOM 1629 C CA . GLU A 1 201 ? -54.667 -19.789 95.428 1.00 90.12 201 GLU A CA 1
ATOM 1630 C C . GLU A 1 201 ? -55.346 -21.161 95.500 1.00 90.12 201 GLU A C 1
ATOM 1632 O O . GLU A 1 201 ? -56.099 -21.438 96.432 1.00 90.12 201 GLU A O 1
ATOM 1637 N N . TYR A 1 202 ? -55.026 -22.059 94.566 1.00 89.25 202 TYR A N 1
ATOM 1638 C CA . TYR A 1 202 ? -55.525 -23.430 94.579 1.00 89.25 202 TYR A CA 1
ATOM 1639 C C . TYR A 1 202 ? -55.030 -24.213 95.806 1.00 89.25 202 TYR A C 1
ATOM 1641 O O . TYR A 1 202 ? -55.825 -24.882 96.469 1.00 89.25 202 TYR A O 1
ATOM 1649 N N . ASP A 1 203 ? -53.746 -24.091 96.157 1.00 90.38 203 ASP A N 1
ATOM 1650 C CA . ASP A 1 203 ? -53.166 -24.697 97.362 1.00 90.38 203 ASP A CA 1
ATOM 1651 C C . ASP A 1 203 ? -53.794 -24.132 98.646 1.00 90.38 203 ASP A C 1
ATOM 1653 O O . ASP A 1 203 ? -54.127 -24.890 99.562 1.00 90.38 203 ASP A O 1
ATOM 1657 N N . ASN A 1 204 ? -54.017 -22.815 98.704 1.00 88.88 204 ASN A N 1
ATOM 1658 C CA . ASN A 1 204 ? -54.687 -22.155 99.825 1.00 88.88 204 ASN A CA 1
ATOM 1659 C C . ASN A 1 204 ? -56.126 -22.654 99.989 1.00 88.88 204 ASN A C 1
ATOM 1661 O O . ASN A 1 204 ? -56.503 -23.068 101.086 1.00 88.88 204 ASN A O 1
ATOM 1665 N N . LEU A 1 205 ? -56.907 -22.671 98.907 1.00 88.19 205 LEU A N 1
ATOM 1666 C CA . LEU A 1 205 ? -58.293 -23.137 98.907 1.00 88.19 205 LEU A CA 1
ATOM 1667 C C . LEU A 1 205 ? -58.391 -24.626 99.263 1.00 88.19 205 LEU A C 1
ATOM 1669 O O . LEU A 1 205 ? -59.263 -25.027 100.033 1.00 88.19 205 LEU A O 1
ATOM 1673 N N . SER A 1 206 ? -57.480 -25.454 98.749 1.00 85.88 206 SER A N 1
ATOM 1674 C CA . SER A 1 206 ? -57.358 -26.867 99.129 1.00 85.88 206 SER A CA 1
ATOM 1675 C C . SER A 1 206 ? -57.056 -27.014 100.626 1.00 85.88 206 SER A C 1
ATOM 1677 O O . SER A 1 206 ? -57.701 -27.792 101.336 1.00 85.88 206 SER A O 1
ATOM 1679 N N . GLY A 1 207 ? -56.136 -26.195 101.144 1.00 86.69 207 GLY A N 1
ATOM 1680 C CA . GLY A 1 207 ? -55.826 -26.107 102.565 1.00 86.69 207 GLY A CA 1
ATOM 1681 C C . GLY A 1 207 ? -57.029 -25.684 103.414 1.00 86.69 207 GLY A C 1
ATOM 1682 O O . GLY A 1 207 ? -57.285 -26.295 104.453 1.00 86.69 207 GLY A O 1
ATOM 1683 N N . GLU A 1 208 ? -57.797 -24.683 102.991 1.00 85.56 208 GLU A N 1
ATOM 1684 C CA . GLU A 1 208 ? -59.026 -24.256 103.669 1.00 85.56 208 GLU A CA 1
ATOM 1685 C C . GLU A 1 208 ? -60.112 -25.329 103.641 1.00 85.56 208 GLU A C 1
ATOM 1687 O O . GLU A 1 208 ? -60.664 -25.643 104.697 1.00 85.56 208 GLU A O 1
ATOM 1692 N N . ASN A 1 209 ? -60.349 -25.965 102.491 1.00 81.81 209 ASN A N 1
ATOM 1693 C CA . ASN A 1 209 ? -61.263 -27.102 102.382 1.00 81.81 209 ASN A CA 1
ATOM 1694 C C . ASN A 1 209 ? -60.859 -28.228 103.338 1.00 81.81 209 ASN A C 1
ATOM 1696 O O . ASN A 1 209 ? -61.699 -28.718 104.083 1.00 81.81 209 ASN A O 1
ATOM 1700 N N . SER A 1 210 ? -59.570 -28.575 103.423 1.00 81.38 210 SER A N 1
ATOM 1701 C CA . SER A 1 210 ? -59.099 -29.604 104.362 1.00 81.38 210 SER A CA 1
ATOM 1702 C C . SER A 1 210 ? -59.353 -29.239 105.834 1.00 81.38 210 SER A C 1
ATOM 1704 O O . SER A 1 210 ? -59.701 -30.100 106.646 1.00 81.38 210 SER A O 1
ATOM 1706 N N . LYS A 1 211 ? -59.221 -27.954 106.196 1.00 84.50 211 LYS A N 1
ATOM 1707 C CA . LYS A 1 211 ? -59.515 -27.451 107.548 1.00 84.50 211 LYS A CA 1
ATOM 1708 C C . LYS A 1 211 ? -61.013 -27.470 107.838 1.00 84.50 211 LYS A C 1
ATOM 1710 O O . LYS A 1 211 ? -61.395 -27.799 108.959 1.00 84.50 211 LYS A O 1
ATOM 1715 N N . LEU A 1 212 ? -61.847 -27.113 106.863 1.00 79.69 212 LEU A N 1
ATOM 1716 C CA . LEU A 1 212 ? -63.302 -27.179 106.979 1.00 79.69 212 LEU A CA 1
ATOM 1717 C C . LEU A 1 212 ? -63.776 -28.626 107.136 1.00 79.69 212 LEU A C 1
ATOM 1719 O O . LEU A 1 212 ? -64.559 -28.886 108.044 1.00 79.69 212 LEU A O 1
ATOM 1723 N N . THR A 1 213 ? -63.236 -29.569 106.359 1.00 76.62 213 THR A N 1
ATOM 1724 C CA . THR A 1 213 ? -63.524 -31.004 106.513 1.00 76.62 213 THR A CA 1
ATOM 1725 C C . THR A 1 213 ? -63.172 -31.497 107.916 1.00 76.62 213 THR A C 1
ATOM 1727 O O . THR A 1 213 ? -64.008 -32.111 108.564 1.00 76.62 213 THR A O 1
ATOM 1730 N N . ARG A 1 214 ? -61.990 -31.148 108.447 1.00 77.62 214 ARG A N 1
ATOM 1731 C CA . ARG A 1 214 ? -61.607 -31.507 109.827 1.00 77.62 214 ARG A CA 1
ATOM 1732 C C . ARG A 1 214 ? -62.517 -30.890 110.889 1.00 77.62 214 ARG A C 1
ATOM 1734 O O . ARG A 1 214 ? -62.770 -31.522 111.906 1.00 77.62 214 ARG A O 1
ATOM 1741 N N . LYS A 1 215 ? -62.987 -29.654 110.688 1.00 79.38 215 LYS A N 1
ATOM 1742 C CA . LYS A 1 215 ? -63.943 -29.011 111.606 1.00 79.38 215 LYS A CA 1
ATOM 1743 C C . LYS A 1 215 ? -65.312 -29.687 111.567 1.00 79.38 215 LYS A C 1
ATOM 1745 O O . LYS A 1 215 ? -65.918 -29.841 112.618 1.00 79.38 215 LYS A O 1
ATOM 1750 N N . LEU A 1 216 ? -65.776 -30.094 110.387 1.00 72.75 216 LEU A N 1
ATOM 1751 C CA . LEU A 1 216 ? -66.983 -30.909 110.225 1.00 72.75 216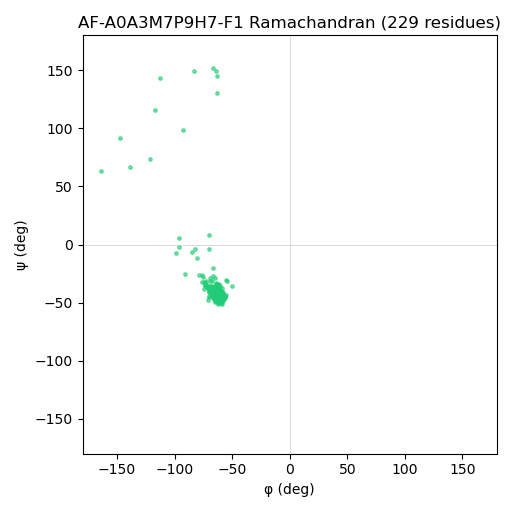 LEU A CA 1
ATOM 1752 C C . LEU A 1 216 ? -66.850 -32.243 110.969 1.00 72.75 216 LEU A C 1
ATOM 1754 O O . LEU A 1 216 ? -67.709 -32.579 111.773 1.00 72.75 216 LEU A O 1
ATOM 1758 N N . GLU A 1 217 ? -65.725 -32.930 110.797 1.00 71.62 217 GLU A N 1
ATOM 1759 C CA . GLU A 1 217 ? -65.425 -34.210 111.453 1.00 71.62 217 GLU A CA 1
ATOM 1760 C C . GLU A 1 217 ? -65.310 -34.073 112.990 1.00 71.62 217 GLU A C 1
ATOM 1762 O O . GLU A 1 217 ? -65.737 -34.944 113.744 1.00 71.62 217 GLU A O 1
ATOM 1767 N N . GLN A 1 218 ? -64.787 -32.943 113.486 1.00 68.88 218 GLN A N 1
ATOM 1768 C CA . GLN A 1 218 ? -64.757 -32.618 114.920 1.00 68.88 218 GLN A CA 1
ATOM 1769 C C . GLN A 1 218 ? -66.140 -32.289 115.494 1.00 68.88 218 GLN A C 1
ATOM 1771 O O . GLN A 1 218 ? -66.416 -32.663 116.632 1.00 68.88 218 GLN A O 1
ATOM 1776 N N . LEU A 1 219 ? -66.999 -31.609 114.731 1.00 62.69 219 LEU A N 1
ATOM 1777 C CA . LEU A 1 219 ? -68.386 -31.341 115.123 1.00 62.69 219 LEU A CA 1
ATOM 1778 C C . LEU A 1 219 ? -69.208 -32.637 115.172 1.00 62.69 219 LEU A C 1
ATOM 1780 O O . LEU A 1 219 ? -69.960 -32.830 116.123 1.00 62.69 219 LEU A O 1
ATOM 1784 N N . GLU A 1 220 ? -68.995 -33.562 114.232 1.00 59.88 220 GLU A N 1
ATOM 1785 C CA . GLU A 1 220 ? -69.573 -34.915 114.287 1.00 59.88 220 GLU A CA 1
ATOM 1786 C C . GLU A 1 220 ? -69.092 -35.707 115.521 1.00 59.88 220 GLU A C 1
ATOM 1788 O O . GLU A 1 220 ? -69.864 -36.455 116.121 1.00 59.88 220 GLU A O 1
ATOM 1793 N N . TYR A 1 221 ? -67.846 -35.507 115.970 1.00 57.25 221 TYR A N 1
ATOM 1794 C CA . TYR A 1 221 ? -67.327 -36.107 117.209 1.00 57.25 221 TYR A CA 1
ATOM 1795 C C . TYR A 1 221 ? -67.895 -35.473 118.490 1.00 57.25 221 TYR A C 1
ATOM 1797 O O . TYR A 1 221 ? -68.022 -36.152 119.511 1.00 57.25 221 TYR A O 1
ATOM 1805 N N . GLN A 1 222 ? -68.226 -34.180 118.460 1.00 53.00 222 GLN A N 1
ATOM 1806 C CA . GLN A 1 222 ? -68.812 -33.465 119.596 1.00 53.00 222 GLN A CA 1
ATOM 1807 C C . GLN A 1 222 ? -70.285 -33.852 119.812 1.00 53.00 222 GLN A C 1
ATOM 1809 O O . GLN A 1 222 ? -70.699 -34.026 120.957 1.00 53.00 222 GLN A O 1
ATOM 1814 N N . ASP A 1 223 ? -71.022 -34.121 118.731 1.00 51.53 223 ASP A N 1
ATOM 1815 C CA . ASP A 1 223 ? -72.396 -34.650 118.766 1.00 51.53 223 ASP A CA 1
ATOM 1816 C C . ASP A 1 223 ? -72.464 -36.072 119.379 1.00 51.53 223 ASP A C 1
ATOM 1818 O O . ASP A 1 223 ? -73.420 -36.439 120.063 1.00 51.53 223 ASP A O 1
ATOM 1822 N N . GLN A 1 224 ? -71.390 -36.865 119.261 1.00 51.47 224 GLN A N 1
ATOM 1823 C CA . GLN A 1 224 ? -71.277 -38.172 119.932 1.00 51.47 224 GLN A CA 1
ATOM 1824 C C . GLN A 1 224 ? -70.861 -38.093 121.416 1.00 51.47 224 GLN A C 1
ATOM 1826 O O . GLN A 1 224 ? -70.953 -39.094 122.132 1.00 51.47 224 GLN A O 1
ATOM 1831 N N . GLY A 1 225 ? -70.413 -36.930 121.903 1.00 47.66 225 GLY A N 1
ATOM 1832 C CA . GLY A 1 225 ? -69.963 -36.721 123.285 1.00 47.66 225 GLY A CA 1
ATOM 1833 C C . GLY A 1 225 ? -71.056 -36.267 124.261 1.00 47.66 225 GLY A C 1
ATOM 1834 O O . GLY A 1 225 ? -70.951 -36.547 125.455 1.00 47.66 225 GLY A O 1
ATOM 1835 N N . GLU A 1 226 ? -72.120 -35.618 123.779 1.00 46.16 226 GLU A N 1
ATOM 1836 C CA . GLU A 1 226 ? -73.209 -35.101 124.630 1.00 46.16 226 GLU A CA 1
ATOM 1837 C C . GLU A 1 226 ? -74.267 -36.155 125.017 1.00 46.16 226 GLU A C 1
ATOM 1839 O O . GLU A 1 226 ? -75.119 -35.895 125.861 1.00 46.16 226 GLU A O 1
ATOM 1844 N N . THR A 1 227 ? -74.187 -37.392 124.510 1.00 48.09 227 THR A N 1
ATOM 1845 C CA . THR A 1 227 ? -75.158 -38.466 124.824 1.00 48.09 227 THR A CA 1
ATOM 1846 C C . THR A 1 227 ? -74.743 -39.428 125.951 1.00 48.09 227 THR A C 1
ATOM 1848 O O . THR A 1 227 ? -75.462 -40.390 126.222 1.00 48.09 227 THR A O 1
ATOM 1851 N N . LYS A 1 228 ? -73.620 -39.206 126.660 1.00 47.19 228 LYS A N 1
ATOM 1852 C CA . LYS A 1 228 ? -73.178 -40.079 127.776 1.00 47.19 228 LYS A CA 1
ATOM 1853 C C . LYS A 1 228 ? -72.629 -39.318 128.990 1.00 47.19 228 LYS A C 1
ATOM 1855 O O . LYS A 1 228 ? -71.450 -39.447 129.313 1.00 47.19 228 LYS A O 1
ATOM 1860 N N . LYS A 1 229 ? -73.482 -38.563 129.688 1.00 40.53 229 LYS A N 1
ATOM 1861 C CA . LYS A 1 229 ? -73.342 -38.262 131.130 1.00 40.53 229 LYS A CA 1
ATOM 1862 C C . LYS A 1 229 ? -74.662 -37.725 131.707 1.00 40.53 229 LYS A C 1
ATOM 1864 O O . LYS A 1 229 ? -74.737 -36.597 132.159 1.00 40.53 229 LYS A O 1
ATOM 1869 N N . ASP A 1 230 ? -75.680 -38.576 131.666 1.00 40.25 230 ASP A N 1
ATOM 1870 C CA . ASP A 1 230 ? -76.777 -38.615 132.639 1.00 40.25 230 ASP A CA 1
ATOM 1871 C C . ASP A 1 230 ? -77.209 -40.087 132.756 1.00 40.25 230 ASP A C 1
ATOM 1873 O O . ASP A 1 230 ? -77.948 -40.601 131.912 1.00 40.25 230 ASP A O 1
ATOM 1877 N N . ASN A 1 231 ? -76.584 -40.771 133.727 1.00 37.16 231 ASN A N 1
ATOM 1878 C CA . ASN A 1 231 ? -76.944 -42.016 134.438 1.00 37.16 231 ASN A CA 1
ATOM 1879 C C . ASN A 1 231 ? -75.694 -42.744 134.945 1.00 37.16 231 ASN A C 1
ATOM 1881 O O . ASN A 1 231 ? -74.828 -43.102 134.113 1.00 37.16 231 ASN A O 1
#

Foldseek 3Di:
DPPVLVVLLVLLVVLVVVVVVLPDPPDALQNLLVVCPPPVNVVVVVCVVVVLVVVLVVLVVQLVVLVCQLVVLVVDDDDDPVVVVVSVVSNVVSVVSNVSSVSSNVSSVVSVVSSVVSNVVNVVVVVVVVVVVVVVVVVVVVVVVVVVVVVVVVVVVVVVVVVVVVVVVVVVVVVVVVVVVVVVVVVVVVVVVVVVVVVVVVVVVVVVVVVVVVVVVVVVVVVVVVPPPDD

Organism: Brachionus plicatilis (NCBI:txid10195)

Secondary structure (DSSP, 8-state):
--HHHHHHHHHHHHHHHHHHHHHSTTS-HHHHHHHHTSHHHHHHHHHHHHHHHHHHHHHHHHHHHHHHHHHHHTT---S-HHHHHHHHHHHHHHHHHHHHHHHHHHHHHHHHHHHHHHHHHHHHHHHHHHHHHHHHHHHHHHHHHHHHHHHHHHHHHHHHHHHHHHHHHHHHHHHHHHHHHHHHHHHHHHHHHHHHHHHHHHHHHHHHHHHHHHHHHHHHHHHTTTTSS--

Mean predicted aligned error: 15.55 Å

pLDDT: mean 83.11, std 12.53, range [37.16, 95.0]

Radius of gyration: 63.99 Å; Cα contacts (8 Å, |Δi|>4): 64; chains: 1; bounding box: 115×62×189 Å

Solvent-accessible surface area (backbone atoms only — not comparable to full-atom values): 12421 Å² total; per-residue (Å²): 130,61,73,68,62,54,49,53,48,50,51,33,52,51,51,51,54,50,48,52,60,70,68,39,87,85,63,53,44,60,57,53,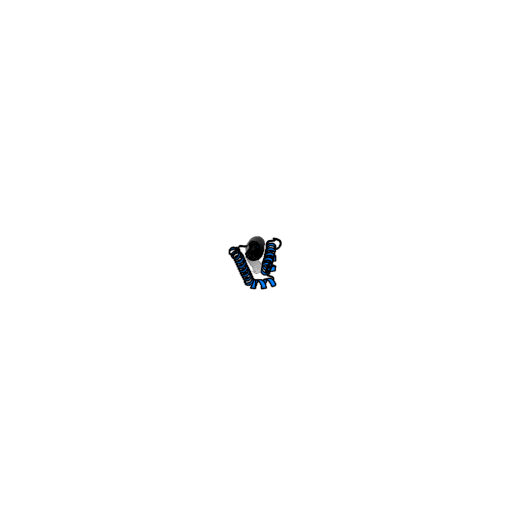43,52,57,55,63,31,72,72,40,43,59,48,54,74,48,34,67,58,54,54,50,50,52,49,52,52,40,51,50,52,33,52,49,23,51,50,49,47,56,57,56,75,76,62,84,64,98,43,75,72,56,42,59,57,48,52,57,50,50,56,50,28,54,51,50,30,52,51,35,49,51,35,51,53,48,50,54,50,48,57,51,49,55,52,49,38,47,50,52,26,51,52,53,51,49,51,52,49,50,52,52,50,52,51,52,52,50,48,53,52,48,55,50,52,54,49,51,50,54,51,51,53,51,49,53,51,53,52,54,52,50,54,52,51,52,51,53,52,52,53,49,51,53,50,51,50,51,53,50,52,51,51,52,51,52,49,51,50,50,49,53,50,52,55,50,51,51,51,52,50,52,50,51,50,50,50,51,54,51,50,53,51,51,52,55,49,52,58,52,51,66,67,57,76,78,73,83,89,131